Protein AF-A0A815T8P3-F1 (afdb_monomer_lite)

Radius of gyration: 23.27 Å; chains: 1; bounding box: 85×44×63 Å

Structure (mmCIF, N/CA/C/O backbone):
data_AF-A0A815T8P3-F1
#
_entry.id   AF-A0A815T8P3-F1
#
loop_
_atom_site.group_PDB
_atom_site.id
_atom_site.type_symbol
_atom_site.label_atom_id
_atom_site.label_alt_id
_atom_site.label_comp_id
_atom_site.label_asym_id
_atom_site.label_entity_id
_atom_site.label_seq_id
_atom_site.pdbx_PDB_ins_code
_atom_site.Cartn_x
_atom_site.Cartn_y
_atom_site.Cartn_z
_atom_site.occupancy
_atom_site.B_iso_or_equiv
_atom_site.auth_seq_id
_atom_site.auth_comp_id
_atom_site.auth_asym_id
_atom_site.auth_atom_id
_atom_site.pdbx_PDB_model_num
ATOM 1 N N . ARG A 1 1 ? -59.237 4.936 -9.180 1.00 34.59 1 ARG A N 1
ATOM 2 C CA . ARG A 1 1 ? -59.190 3.474 -9.381 1.00 34.59 1 ARG A CA 1
ATOM 3 C C . ARG A 1 1 ? -58.273 3.249 -10.563 1.00 34.59 1 ARG A C 1
ATOM 5 O O . ARG A 1 1 ? -58.671 3.630 -11.649 1.00 34.59 1 ARG A O 1
ATOM 12 N N . GLU A 1 2 ? -57.048 2.778 -10.452 1.00 32.12 2 GLU A N 1
ATOM 13 C CA . GLU A 1 2 ? -56.197 2.271 -9.367 1.00 32.12 2 GLU A CA 1
ATOM 14 C C . GLU A 1 2 ? -54.832 2.028 -10.060 1.00 32.12 2 GLU A C 1
ATOM 16 O O . GLU A 1 2 ? -54.850 1.710 -11.246 1.00 32.12 2 GLU A O 1
ATOM 21 N N . ASN A 1 3 ? -53.717 2.299 -9.364 1.00 28.00 3 ASN A N 1
ATOM 22 C CA . ASN A 1 3 ? -52.473 1.505 -9.248 1.00 28.00 3 ASN A CA 1
ATOM 23 C C . ASN A 1 3 ? -52.009 0.640 -10.455 1.00 28.00 3 ASN A C 1
ATOM 25 O O . ASN A 1 3 ? -52.805 -0.044 -11.076 1.00 28.00 3 ASN A O 1
ATOM 29 N N . GLU A 1 4 ? -50.731 0.533 -10.837 1.00 30.42 4 GLU A N 1
ATOM 30 C CA . GLU A 1 4 ? -49.538 0.273 -10.015 1.00 30.42 4 GLU A CA 1
ATOM 31 C C . GLU A 1 4 ? -48.272 0.307 -10.921 1.00 30.42 4 GLU A C 1
ATOM 33 O O . GLU A 1 4 ? -48.329 -0.109 -12.076 1.00 30.42 4 GLU A O 1
ATOM 38 N N . GLU A 1 5 ? -47.172 0.860 -10.390 1.00 33.78 5 GLU A N 1
ATOM 39 C CA . GLU A 1 5 ? -45.784 0.332 -10.359 1.00 33.78 5 GLU A CA 1
ATOM 40 C C . GLU A 1 5 ? -45.289 -0.580 -11.507 1.00 33.78 5 GLU A C 1
ATOM 42 O O . GLU A 1 5 ? -45.870 -1.608 -11.814 1.00 33.78 5 GLU A O 1
ATOM 47 N N . ALA A 1 6 ? -44.213 -0.279 -12.240 1.00 29.19 6 ALA A N 1
ATOM 48 C CA . ALA A 1 6 ? -42.798 -0.119 -11.869 1.00 29.19 6 ALA A CA 1
ATOM 49 C C . ALA A 1 6 ? -41.999 -1.217 -12.596 1.00 29.19 6 ALA A C 1
ATOM 51 O O . ALA A 1 6 ? -42.303 -2.391 -12.445 1.00 29.19 6 ALA A O 1
ATOM 52 N N . CYS A 1 7 ? -40.948 -0.854 -13.335 1.00 26.45 7 CYS A N 1
ATOM 53 C CA . CYS A 1 7 ? -39.645 -1.510 -13.184 1.00 26.45 7 CYS A CA 1
ATOM 54 C C . CYS A 1 7 ? -38.576 -0.728 -13.957 1.00 26.45 7 CYS A C 1
ATOM 56 O O . CYS A 1 7 ? -38.406 -0.862 -15.168 1.00 26.45 7 CYS A O 1
ATOM 58 N N . ASN A 1 8 ? -37.844 0.099 -13.212 1.00 31.08 8 ASN A N 1
ATOM 59 C CA . ASN A 1 8 ? -36.456 0.402 -13.514 1.00 31.08 8 ASN A CA 1
ATOM 60 C C . ASN A 1 8 ? -35.681 -0.915 -13.606 1.00 31.08 8 ASN A C 1
ATOM 62 O O . ASN A 1 8 ? -35.675 -1.666 -12.640 1.00 31.08 8 ASN A O 1
ATOM 66 N N . ASN A 1 9 ? -34.931 -1.122 -14.683 1.00 27.77 9 ASN A N 1
ATOM 67 C CA . ASN A 1 9 ? -33.702 -1.900 -14.604 1.00 27.77 9 ASN A CA 1
ATOM 68 C C . ASN A 1 9 ? -32.593 -1.115 -15.298 1.00 27.77 9 ASN A C 1
ATOM 70 O O . ASN A 1 9 ? -32.383 -1.195 -16.506 1.00 27.77 9 ASN A O 1
ATOM 74 N N . ARG A 1 10 ? -31.897 -0.317 -14.480 1.00 30.08 10 ARG A N 1
ATOM 75 C CA . ARG A 1 10 ? -30.543 0.149 -14.759 1.00 30.08 10 ARG A CA 1
ATOM 76 C C . ARG A 1 10 ? -29.661 -1.090 -14.872 1.00 30.08 10 ARG A C 1
ATOM 78 O O . ARG A 1 10 ? -29.391 -1.747 -13.873 1.00 30.08 10 ARG A O 1
ATOM 85 N N . GLN A 1 11 ? -29.188 -1.382 -16.075 1.00 28.95 11 GLN A N 1
ATOM 86 C CA . GLN A 1 11 ? -27.957 -2.142 -16.230 1.00 28.95 11 GLN A CA 1
ATOM 87 C C . GLN A 1 11 ? -26.808 -1.260 -15.723 1.00 28.95 11 GLN A C 1
ATOM 89 O O . GLN A 1 11 ? -26.342 -0.363 -16.419 1.00 28.95 11 GLN A O 1
ATOM 94 N N . MET A 1 12 ? -26.388 -1.490 -14.477 1.00 34.59 12 MET A N 1
ATOM 95 C CA . MET A 1 12 ? -25.014 -1.223 -14.060 1.00 34.59 12 MET A CA 1
ATOM 96 C C . MET A 1 12 ? -24.139 -2.249 -14.780 1.00 34.59 12 MET A C 1
ATOM 98 O O . MET A 1 12 ? -24.011 -3.388 -14.339 1.00 34.59 12 MET A O 1
ATOM 102 N N . THR A 1 13 ? -23.592 -1.871 -15.930 1.00 30.58 13 THR A N 1
ATOM 103 C CA . THR A 1 13 ? -22.507 -2.618 -16.565 1.00 30.58 13 THR A CA 1
ATOM 104 C C . THR A 1 13 ? -21.182 -2.094 -16.038 1.00 30.58 13 THR A C 1
ATOM 106 O O . THR A 1 13 ? -20.819 -0.946 -16.264 1.00 30.58 13 THR A O 1
ATOM 109 N N . THR A 1 14 ? -20.504 -2.977 -15.319 1.00 40.66 14 THR A N 1
ATOM 110 C CA . THR A 1 14 ? -19.082 -3.009 -14.974 1.00 40.66 14 THR A CA 1
ATOM 111 C C . THR A 1 14 ? -18.165 -2.391 -16.040 1.00 40.66 14 THR A C 1
ATOM 113 O O . THR A 1 14 ? -17.860 -3.031 -17.046 1.00 40.66 14 THR A O 1
ATOM 116 N N . THR A 1 15 ? -17.673 -1.182 -15.803 1.00 43.19 15 THR A N 1
ATOM 117 C CA . THR A 1 15 ? -16.552 -0.573 -16.535 1.00 43.19 15 THR A CA 1
ATOM 118 C C . THR A 1 15 ? -15.866 0.390 -15.585 1.00 43.19 15 THR A C 1
ATOM 120 O O . THR A 1 15 ? -16.532 1.327 -15.174 1.00 43.19 15 THR A O 1
ATOM 123 N N . ASP A 1 16 ? -14.601 0.145 -15.227 1.00 46.84 16 ASP A N 1
ATOM 124 C CA . ASP A 1 16 ? -13.624 1.211 -14.915 1.00 46.84 16 ASP A CA 1
ATOM 125 C C . ASP A 1 16 ? -12.202 0.662 -14.664 1.00 46.84 16 ASP A C 1
ATOM 127 O O . ASP A 1 16 ? -11.216 1.314 -15.007 1.00 46.84 16 ASP A O 1
ATOM 131 N N . GLU A 1 17 ? -12.046 -0.575 -14.184 1.00 49.22 17 GLU A N 1
ATOM 132 C CA . GLU A 1 17 ? -10.714 -1.081 -13.797 1.00 49.22 17 GLU A CA 1
ATOM 133 C C . GLU A 1 17 ? -9.888 -1.640 -14.971 1.00 49.22 17 GLU A C 1
ATOM 135 O O . GLU A 1 17 ? -8.747 -1.224 -15.167 1.00 49.22 17 GLU A O 1
ATOM 140 N N . ASN A 1 18 ? -10.478 -2.484 -15.830 1.00 50.75 18 ASN A N 1
ATOM 141 C CA . ASN A 1 18 ? -9.786 -3.041 -17.009 1.00 50.75 18 ASN A CA 1
ATOM 142 C C . ASN A 1 18 ? -9.392 -1.967 -18.037 1.00 50.75 18 ASN A C 1
ATOM 144 O O . ASN A 1 18 ? -8.473 -2.148 -18.835 1.00 50.75 18 ASN A O 1
ATOM 148 N N . THR A 1 19 ? -10.106 -0.842 -18.045 1.00 59.06 19 THR A N 1
ATOM 149 C CA . THR A 1 19 ? -9.838 0.279 -18.947 1.00 59.06 19 THR A CA 1
ATOM 150 C C . THR A 1 19 ? -8.581 1.036 -18.528 1.00 59.06 19 THR A C 1
ATOM 152 O O . THR A 1 19 ? -7.820 1.468 -19.389 1.00 59.06 19 THR A O 1
ATOM 155 N N . THR A 1 20 ? -8.349 1.170 -17.220 1.00 59.28 20 THR A N 1
ATOM 156 C CA . THR A 1 20 ? -7.219 1.926 -16.665 1.00 59.28 20 THR A CA 1
ATOM 157 C C . THR A 1 20 ? -5.904 1.179 -16.880 1.00 59.28 20 THR A C 1
ATOM 159 O O . THR A 1 20 ? -4.964 1.756 -17.420 1.00 59.28 20 THR A O 1
ATOM 162 N N . GLU A 1 21 ? -5.866 -0.126 -16.590 1.00 60.62 21 GLU A N 1
ATOM 163 C CA . GLU A 1 21 ? -4.701 -0.989 -16.855 1.00 60.62 21 GLU A CA 1
ATOM 164 C C . GLU A 1 21 ? -4.271 -0.939 -18.327 1.00 60.62 21 GLU A C 1
ATOM 166 O O . GLU A 1 21 ? -3.107 -0.707 -18.662 1.00 60.62 21 GLU A O 1
ATOM 171 N N . TYR A 1 22 ? -5.249 -1.069 -19.225 1.00 62.25 22 TYR A N 1
ATOM 172 C CA . TYR A 1 22 ? -5.028 -1.018 -20.664 1.00 62.25 22 TYR A CA 1
ATOM 173 C C . TYR A 1 22 ? -4.482 0.342 -21.141 1.00 62.25 22 TYR A C 1
ATOM 175 O O . TYR A 1 22 ? -3.646 0.397 -22.049 1.00 62.25 22 TYR A O 1
ATOM 183 N N . VAL A 1 23 ? -4.931 1.448 -20.540 1.00 72.44 23 VAL A N 1
ATOM 184 C CA . VAL A 1 23 ? -4.451 2.802 -20.862 1.00 72.44 23 VAL A CA 1
ATOM 185 C C . VAL A 1 23 ? -3.019 3.011 -20.367 1.00 72.44 23 VAL A C 1
ATOM 187 O O . VAL A 1 23 ? -2.183 3.477 -21.148 1.00 72.44 23 VAL A O 1
ATOM 190 N N . THR A 1 24 ? -2.708 2.608 -19.135 1.00 76.69 24 THR A N 1
ATOM 191 C CA . THR A 1 24 ? -1.365 2.743 -18.547 1.00 76.69 24 THR A CA 1
ATOM 192 C C . THR A 1 24 ? -0.335 1.915 -19.309 1.00 76.69 24 THR A C 1
ATOM 194 O O . THR A 1 24 ? 0.742 2.405 -19.652 1.00 76.69 24 THR A O 1
ATOM 197 N N . GLU A 1 25 ? -0.679 0.682 -19.676 1.00 79.44 25 GLU A N 1
ATOM 198 C CA . GLU A 1 25 ? 0.215 -0.191 -20.436 1.00 79.44 25 GLU A CA 1
ATOM 199 C C . GLU A 1 25 ? 0.508 0.364 -21.839 1.00 79.44 25 GLU A C 1
ATOM 201 O O . GLU A 1 25 ? 1.638 0.309 -22.343 1.00 79.44 25 GLU A O 1
ATOM 206 N N . LYS A 1 26 ? -0.502 0.965 -22.475 1.00 83.94 26 LYS A N 1
ATOM 207 C CA . LYS A 1 26 ? -0.330 1.672 -23.747 1.00 83.94 26 LYS A CA 1
ATOM 208 C C . LYS A 1 26 ? 0.576 2.897 -23.589 1.00 83.94 26 LYS A C 1
ATOM 210 O O . LYS A 1 26 ? 1.428 3.125 -24.452 1.00 83.94 26 LYS A O 1
ATOM 215 N N . LEU A 1 27 ? 0.416 3.663 -22.508 1.00 85.44 27 LEU A N 1
ATOM 216 C CA . LEU A 1 27 ? 1.254 4.823 -22.205 1.00 85.44 27 LEU A CA 1
ATOM 217 C C . LEU A 1 27 ? 2.714 4.409 -21.993 1.00 85.44 27 LEU A C 1
ATOM 219 O O . LEU A 1 27 ? 3.604 4.971 -22.629 1.00 85.44 27 LEU A O 1
ATOM 223 N N . ARG A 1 28 ? 2.958 3.372 -21.187 1.00 89.31 28 ARG A N 1
ATOM 224 C CA . ARG A 1 28 ? 4.294 2.826 -20.913 1.00 89.31 28 ARG A CA 1
ATOM 225 C C . ARG A 1 28 ? 4.996 2.379 -22.188 1.00 89.31 28 ARG A C 1
ATOM 227 O O . ARG A 1 28 ? 6.134 2.768 -22.437 1.00 89.31 28 ARG A O 1
ATOM 234 N N . LYS A 1 29 ? 4.303 1.621 -23.044 1.00 88.44 29 LYS A N 1
ATOM 235 C CA . LYS A 1 29 ? 4.832 1.206 -24.355 1.00 88.44 29 LYS A CA 1
ATOM 236 C C . LYS A 1 29 ? 5.157 2.401 -25.246 1.00 88.44 29 LYS A C 1
ATOM 238 O O . LYS A 1 29 ? 6.211 2.413 -25.879 1.00 88.44 29 LYS A O 1
ATOM 243 N N . SER A 1 30 ? 4.283 3.407 -25.282 1.00 90.19 30 SER A N 1
ATOM 244 C CA . SER A 1 30 ? 4.527 4.643 -26.033 1.00 90.19 30 SER A CA 1
ATOM 245 C C . SER A 1 30 ? 5.774 5.369 -25.529 1.00 90.19 30 SER A C 1
ATOM 247 O O . SER A 1 30 ? 6.603 5.781 -26.338 1.00 90.19 30 SER A O 1
ATOM 249 N N . LEU A 1 31 ? 5.934 5.485 -24.209 1.00 89.88 31 LEU A N 1
ATOM 250 C CA . LEU A 1 31 ? 7.084 6.129 -23.581 1.00 89.88 31 LEU A CA 1
ATOM 251 C C . LEU A 1 31 ? 8.387 5.382 -23.896 1.00 89.88 31 LEU A C 1
ATOM 253 O O . LEU A 1 31 ? 9.340 5.999 -24.370 1.00 89.88 31 LEU A O 1
ATOM 257 N N . CYS A 1 32 ? 8.398 4.050 -23.763 1.00 91.00 32 CYS A N 1
ATOM 258 C CA . CYS A 1 32 ? 9.536 3.212 -24.152 1.00 91.00 32 CYS A CA 1
ATOM 259 C C . CYS A 1 32 ? 9.961 3.468 -25.605 1.00 91.00 32 CYS A C 1
ATOM 261 O O . CYS A 1 32 ? 11.144 3.647 -25.888 1.00 91.00 32 CYS A O 1
ATOM 263 N N . VAL A 1 33 ? 9.001 3.498 -26.537 1.00 91.19 33 VAL A N 1
ATOM 264 C CA . VAL A 1 33 ? 9.270 3.730 -27.965 1.00 91.19 33 VAL A CA 1
ATOM 265 C C . VAL A 1 33 ? 9.810 5.140 -28.210 1.00 91.19 33 VAL A C 1
ATOM 267 O O . VAL A 1 33 ? 10.742 5.307 -28.995 1.00 91.19 33 VAL A O 1
ATOM 270 N N . GLN A 1 34 ? 9.252 6.152 -27.547 1.00 90.88 34 GLN A N 1
ATOM 271 C CA . GLN A 1 34 ? 9.707 7.537 -27.675 1.00 90.88 34 GLN A CA 1
ATOM 272 C C . GLN A 1 34 ? 11.149 7.704 -27.190 1.00 90.88 34 GLN A C 1
ATOM 274 O O . GLN A 1 34 ? 11.978 8.205 -27.946 1.00 90.88 34 GLN A O 1
ATOM 279 N N . ILE A 1 35 ? 11.468 7.214 -25.987 1.00 90.00 35 ILE A N 1
ATOM 280 C CA . ILE A 1 35 ? 12.824 7.290 -25.424 1.00 90.00 35 ILE A CA 1
ATOM 281 C C . ILE A 1 35 ? 13.808 6.503 -26.292 1.00 90.00 35 ILE A C 1
ATOM 283 O O . ILE A 1 35 ? 14.907 6.970 -26.564 1.00 90.00 35 ILE A O 1
ATOM 287 N N . TYR A 1 36 ? 13.415 5.324 -26.780 1.00 89.81 36 TYR A N 1
ATOM 288 C CA . TYR A 1 36 ? 14.283 4.512 -27.631 1.00 89.81 36 TYR A CA 1
ATOM 289 C C . TYR A 1 36 ? 14.628 5.193 -28.966 1.00 89.81 36 TYR A C 1
ATOM 291 O O . TYR A 1 36 ? 15.748 5.044 -29.469 1.00 89.81 36 TYR A O 1
ATOM 299 N N . ASN A 1 37 ? 13.672 5.924 -29.544 1.00 92.00 37 ASN A N 1
ATOM 300 C CA . ASN A 1 37 ? 13.848 6.646 -30.803 1.00 92.00 37 ASN A CA 1
ATOM 301 C C . ASN A 1 37 ? 14.572 7.989 -30.629 1.00 92.00 37 ASN A C 1
ATOM 303 O O . ASN A 1 37 ? 15.155 8.487 -31.594 1.00 92.00 37 ASN A O 1
ATOM 307 N N . ASP A 1 38 ? 14.578 8.556 -29.423 1.00 93.75 38 ASP A N 1
ATOM 308 C CA . ASP A 1 38 ? 15.388 9.724 -29.096 1.00 93.75 38 ASP A CA 1
ATOM 309 C C . ASP A 1 38 ? 16.840 9.305 -28.830 1.00 93.75 38 ASP A C 1
ATOM 311 O O . ASP A 1 38 ? 17.179 8.685 -27.821 1.00 93.75 38 ASP A O 1
ATOM 315 N N . LYS A 1 39 ? 17.723 9.644 -29.772 1.00 92.31 39 LYS A N 1
ATOM 316 C CA . LYS A 1 39 ? 19.136 9.264 -29.708 1.00 92.31 39 LYS A CA 1
ATOM 317 C C . LYS A 1 39 ? 19.834 9.817 -28.460 1.00 92.31 39 LYS A C 1
ATOM 319 O O . LYS A 1 39 ? 20.609 9.082 -27.858 1.00 92.31 39 LYS A O 1
ATOM 324 N N . ILE A 1 40 ? 19.562 11.070 -28.093 1.00 92.12 40 ILE A N 1
ATOM 325 C CA . ILE A 1 40 ? 20.247 11.754 -26.989 1.00 92.12 40 ILE A CA 1
ATOM 326 C C . ILE A 1 40 ? 19.777 11.162 -25.665 1.00 92.12 40 ILE A C 1
ATOM 328 O O . ILE A 1 40 ? 20.597 10.781 -24.835 1.00 92.12 40 ILE A O 1
ATOM 332 N N . LEU A 1 41 ? 18.461 11.023 -25.482 1.00 87.12 41 LEU A N 1
ATOM 333 C CA . LEU A 1 41 ? 17.911 10.442 -24.256 1.00 87.12 41 LEU A CA 1
ATOM 334 C C . LEU A 1 41 ? 18.357 8.993 -24.072 1.00 87.12 41 LEU A C 1
ATOM 336 O O . LEU A 1 41 ? 18.745 8.609 -22.973 1.00 87.12 41 LEU A O 1
ATOM 340 N N . ARG A 1 42 ? 18.364 8.192 -25.142 1.00 90.88 42 ARG A N 1
ATOM 341 C CA . ARG A 1 42 ? 18.868 6.817 -25.083 1.00 90.88 42 ARG A CA 1
ATOM 342 C C . ARG A 1 42 ? 20.346 6.756 -24.695 1.00 90.88 42 ARG A C 1
ATOM 344 O O . ARG A 1 42 ? 20.720 5.864 -23.944 1.00 90.88 42 ARG A O 1
ATOM 351 N N . GLU A 1 43 ? 21.180 7.655 -25.215 1.00 91.00 43 GLU A N 1
ATOM 352 C CA . GLU A 1 43 ? 22.600 7.736 -24.843 1.00 91.00 43 GLU A CA 1
ATOM 353 C C . GLU A 1 43 ? 22.757 8.073 -23.354 1.00 91.00 43 GLU A C 1
ATOM 355 O O . GLU A 1 43 ? 23.417 7.322 -22.642 1.00 91.00 43 GLU A O 1
ATOM 360 N N . ILE A 1 44 ? 22.038 9.082 -22.852 1.00 90.06 44 ILE A N 1
ATOM 361 C CA . ILE A 1 44 ? 22.040 9.455 -21.425 1.00 90.06 44 ILE A CA 1
ATOM 362 C C . ILE A 1 44 ? 21.593 8.286 -20.535 1.00 90.06 44 ILE A C 1
ATOM 364 O O . ILE A 1 44 ? 22.251 7.969 -19.547 1.00 90.06 44 ILE A O 1
ATOM 368 N N . VAL A 1 45 ? 20.491 7.614 -20.885 1.00 89.81 45 VAL A N 1
ATOM 369 C CA . VAL A 1 45 ? 19.976 6.466 -20.115 1.00 89.81 45 VAL A CA 1
ATOM 370 C C . VAL A 1 45 ? 20.938 5.277 -20.166 1.00 89.81 45 VAL A C 1
ATOM 372 O O . VAL A 1 45 ? 21.009 4.505 -19.217 1.00 89.81 45 VAL A O 1
ATOM 375 N N . ASN A 1 46 ? 21.699 5.102 -21.245 1.00 88.62 46 ASN A N 1
ATOM 376 C CA . ASN A 1 46 ? 22.707 4.045 -21.313 1.00 88.62 46 ASN A CA 1
ATOM 377 C C . ASN A 1 46 ? 23.939 4.360 -20.464 1.00 88.62 46 ASN A C 1
ATOM 379 O O . ASN A 1 46 ? 24.501 3.447 -19.868 1.00 88.62 46 ASN A O 1
ATOM 383 N N . GLU A 1 47 ? 24.360 5.623 -20.430 1.00 91.00 47 GLU A N 1
ATOM 384 C CA . GLU A 1 47 ? 25.527 6.059 -19.660 1.00 91.00 47 GLU A CA 1
ATOM 385 C C . GLU A 1 47 ? 25.249 6.075 -18.155 1.00 91.00 47 GLU A C 1
ATOM 387 O O . GLU A 1 47 ? 26.091 5.632 -17.379 1.00 91.00 47 GLU A O 1
ATOM 392 N N . LEU A 1 48 ? 24.065 6.545 -17.749 1.00 88.81 48 LEU A N 1
ATOM 393 C CA . LEU A 1 48 ? 23.701 6.733 -16.339 1.00 88.81 48 LEU A CA 1
ATOM 394 C C . LEU A 1 48 ? 22.783 5.641 -15.778 1.00 88.81 48 LEU A C 1
ATOM 396 O O . LEU A 1 48 ? 22.588 5.593 -14.570 1.00 88.81 48 LEU A O 1
ATOM 400 N N . GLY A 1 49 ? 22.209 4.795 -16.638 1.00 87.00 49 GLY A N 1
ATOM 401 C CA . GLY A 1 49 ? 21.400 3.609 -16.330 1.00 87.00 49 GLY A CA 1
ATOM 402 C C . GLY A 1 49 ? 20.784 3.541 -14.937 1.00 87.00 49 GLY A C 1
ATOM 403 O O . GLY A 1 49 ? 19.710 4.088 -14.698 1.00 87.00 49 GLY A O 1
ATOM 404 N N . GLU A 1 50 ? 21.470 2.828 -14.047 1.00 85.06 50 GLU A N 1
ATOM 405 C CA . GLU A 1 50 ? 21.036 2.557 -12.674 1.00 85.06 50 GLU A CA 1
ATOM 406 C C . GLU A 1 50 ? 20.983 3.827 -11.809 1.00 85.06 50 GLU A C 1
ATOM 408 O O . GLU A 1 50 ? 19.973 4.069 -11.152 1.00 85.06 50 GLU A O 1
ATOM 413 N N . GLU A 1 51 ? 22.007 4.685 -11.871 1.00 90.06 51 GLU A N 1
ATOM 414 C CA . GLU A 1 51 ? 22.081 5.937 -11.100 1.00 90.06 51 GLU A CA 1
ATOM 415 C C . GLU A 1 51 ? 20.936 6.891 -11.465 1.00 90.06 51 GLU A C 1
ATOM 417 O O . GLU A 1 51 ? 20.321 7.514 -10.594 1.00 90.06 51 GLU A O 1
ATOM 422 N N . LEU A 1 52 ? 20.603 6.977 -12.757 1.00 88.88 52 LEU A N 1
ATOM 423 C CA . LEU A 1 52 ? 19.495 7.802 -13.233 1.00 88.88 52 LEU A CA 1
ATOM 424 C C . LEU A 1 52 ? 18.150 7.286 -12.713 1.00 88.88 52 LEU A C 1
ATOM 426 O O . LEU A 1 52 ? 17.316 8.083 -12.285 1.00 88.88 52 LEU A O 1
ATOM 430 N N . ILE A 1 53 ? 17.934 5.970 -12.755 1.00 90.06 53 ILE A N 1
ATOM 431 C CA . ILE A 1 53 ? 16.689 5.338 -12.297 1.00 90.06 53 ILE A CA 1
ATOM 432 C C . ILE A 1 53 ? 16.527 5.515 -10.788 1.00 90.06 53 ILE A C 1
ATOM 434 O O . ILE A 1 53 ? 15.437 5.873 -10.329 1.00 90.06 53 ILE A O 1
ATOM 438 N N . GLU A 1 54 ? 17.600 5.318 -10.023 1.00 88.69 54 GLU A N 1
ATOM 439 C CA . GLU A 1 54 ? 17.597 5.519 -8.578 1.00 88.69 54 GLU A CA 1
ATOM 440 C C . GLU A 1 54 ? 17.281 6.976 -8.226 1.00 88.69 54 GLU A C 1
ATOM 442 O O . GLU A 1 54 ? 16.321 7.242 -7.495 1.00 88.69 54 GLU A O 1
ATOM 447 N N . THR A 1 55 ? 18.028 7.921 -8.803 1.00 88.25 55 THR A N 1
ATOM 448 C CA . THR A 1 55 ? 17.855 9.360 -8.555 1.00 88.25 55 THR A CA 1
ATOM 449 C C . THR A 1 55 ? 16.444 9.811 -8.916 1.00 88.25 55 THR A C 1
ATOM 451 O O . THR A 1 55 ? 15.775 10.469 -8.118 1.00 88.25 55 THR A O 1
ATOM 454 N N . TYR A 1 56 ? 15.950 9.397 -10.086 1.00 88.56 56 TYR A N 1
ATOM 455 C CA . TYR A 1 56 ? 14.606 9.734 -10.543 1.00 88.56 56 TYR A CA 1
ATOM 456 C C . TYR A 1 56 ? 13.526 9.195 -9.600 1.00 88.56 56 TYR A C 1
ATOM 458 O O . TYR A 1 56 ? 12.609 9.927 -9.226 1.00 88.56 56 TYR A O 1
ATOM 466 N N . SER A 1 57 ? 13.645 7.934 -9.174 1.00 89.19 57 SER A N 1
ATOM 467 C CA . SER A 1 57 ? 12.687 7.309 -8.254 1.00 89.19 57 SER A CA 1
ATOM 468 C C . SER A 1 57 ? 12.648 8.038 -6.910 1.00 89.19 57 SER A C 1
ATOM 470 O O . SER A 1 57 ? 11.568 8.328 -6.388 1.00 89.19 57 SER A O 1
ATOM 472 N N . GLN A 1 58 ? 13.816 8.385 -6.364 1.00 89.12 58 GLN A N 1
ATOM 473 C CA . GLN A 1 58 ? 13.917 9.135 -5.113 1.00 89.12 58 GLN A CA 1
ATOM 474 C C . GLN A 1 58 ? 13.332 10.543 -5.231 1.00 89.12 58 GLN A C 1
ATOM 476 O O . GLN A 1 58 ? 12.573 10.955 -4.354 1.00 89.12 58 GLN A O 1
ATOM 481 N N . ASP A 1 59 ? 13.653 11.279 -6.297 1.00 86.56 59 ASP A N 1
ATOM 482 C CA . ASP A 1 59 ? 13.128 12.628 -6.527 1.00 86.56 59 ASP A CA 1
ATOM 483 C C . ASP A 1 59 ? 11.610 12.626 -6.658 1.00 86.56 59 ASP A C 1
ATOM 485 O O . ASP A 1 59 ? 10.923 13.449 -6.047 1.00 86.56 59 ASP A O 1
ATOM 489 N N . LEU A 1 60 ? 11.075 11.657 -7.392 1.00 84.69 60 LEU A N 1
ATOM 490 C CA . LEU A 1 60 ? 9.648 11.532 -7.613 1.00 84.69 60 LEU A CA 1
ATOM 491 C C . LEU A 1 60 ? 8.909 11.242 -6.293 1.00 84.69 60 LEU A C 1
ATOM 493 O O . LEU A 1 60 ? 7.957 11.951 -5.943 1.00 84.69 60 LEU A O 1
ATOM 497 N N . ILE A 1 61 ? 9.393 10.283 -5.497 1.00 87.69 61 ILE A N 1
ATOM 498 C CA . ILE A 1 61 ? 8.851 10.006 -4.158 1.00 87.69 61 ILE A CA 1
ATOM 499 C C . ILE A 1 61 ? 9.009 11.214 -3.230 1.00 87.69 61 ILE A C 1
ATOM 501 O O . ILE A 1 61 ? 8.076 11.574 -2.512 1.00 87.69 61 ILE A O 1
ATOM 505 N N . ARG A 1 62 ? 10.157 11.896 -3.254 1.00 84.94 62 ARG A N 1
ATOM 506 C CA . ARG A 1 62 ? 10.405 13.101 -2.452 1.00 84.94 62 ARG A CA 1
ATOM 507 C C . ARG A 1 62 ? 9.389 14.195 -2.770 1.00 84.94 62 ARG A C 1
ATOM 509 O O . ARG A 1 62 ? 8.845 14.803 -1.839 1.00 84.94 62 ARG A O 1
ATOM 516 N N . THR A 1 63 ? 9.102 14.438 -4.048 1.00 81.06 63 THR A N 1
ATOM 517 C CA . THR A 1 63 ? 8.055 15.372 -4.480 1.00 81.06 63 THR A CA 1
ATOM 518 C C . THR A 1 63 ? 6.689 14.944 -3.948 1.00 81.06 63 THR A C 1
ATOM 520 O O . THR A 1 63 ? 6.003 15.761 -3.328 1.00 81.06 63 THR A O 1
ATOM 523 N N . PHE A 1 64 ? 6.322 13.671 -4.110 1.00 80.81 64 PHE A N 1
ATOM 524 C CA . PHE A 1 64 ? 5.060 13.122 -3.607 1.00 80.81 64 PHE A CA 1
ATOM 525 C C . PHE A 1 64 ? 4.899 13.304 -2.087 1.00 80.81 64 PHE A C 1
ATOM 527 O O . PHE A 1 64 ? 3.902 13.872 -1.630 1.00 80.81 64 PHE A O 1
ATOM 534 N N . CYS A 1 65 ? 5.899 12.901 -1.298 1.00 78.31 65 CYS A N 1
ATOM 535 C CA . CYS A 1 65 ? 5.891 13.042 0.159 1.00 78.31 65 CYS A CA 1
ATOM 536 C C . CYS A 1 65 ? 5.794 14.515 0.578 1.00 78.31 65 CYS A C 1
ATOM 538 O O . CYS A 1 65 ? 5.040 14.844 1.485 1.00 78.31 65 CYS A O 1
ATOM 540 N N . THR A 1 66 ? 6.491 15.425 -0.115 1.00 75.44 66 THR A N 1
ATOM 541 C CA . THR A 1 66 ? 6.431 16.871 0.184 1.00 75.44 66 THR A CA 1
ATOM 542 C C . THR A 1 66 ? 5.021 17.431 0.031 1.00 75.44 66 THR A C 1
ATOM 544 O O . THR A 1 66 ? 4.566 18.205 0.872 1.00 75.44 66 THR A O 1
ATOM 547 N N . ILE A 1 67 ? 4.334 17.070 -1.056 1.00 70.06 67 ILE A N 1
ATOM 548 C CA . ILE A 1 67 ? 2.963 17.522 -1.325 1.00 70.06 67 ILE A CA 1
ATOM 549 C C . ILE A 1 67 ? 2.020 16.979 -0.247 1.00 70.06 67 ILE A C 1
ATOM 551 O O . ILE A 1 67 ? 1.209 17.720 0.307 1.00 70.06 67 ILE A O 1
ATOM 555 N N . THR A 1 68 ? 2.178 15.699 0.077 1.00 69.69 68 THR A N 1
ATOM 556 C CA . THR A 1 68 ? 1.361 14.991 1.061 1.00 69.69 68 THR A CA 1
ATOM 557 C C . THR A 1 68 ? 1.538 15.557 2.470 1.00 69.69 68 THR A C 1
ATOM 559 O O . THR A 1 68 ? 0.557 15.919 3.115 1.00 69.69 68 THR A O 1
ATOM 562 N N . GLU A 1 69 ? 2.771 15.723 2.944 1.00 71.69 69 GLU A N 1
ATOM 563 C CA . GLU A 1 69 ? 3.057 16.203 4.301 1.00 71.69 69 GLU A CA 1
ATOM 564 C C . GLU A 1 69 ? 2.579 17.640 4.524 1.00 71.69 69 GLU A C 1
ATOM 566 O O . GLU A 1 69 ? 1.969 17.932 5.556 1.00 71.69 69 GLU A O 1
ATOM 571 N N . ARG A 1 70 ? 2.759 18.517 3.524 1.00 64.62 70 ARG A N 1
ATOM 572 C CA . ARG A 1 70 ? 2.231 19.893 3.546 1.00 64.62 70 ARG A CA 1
ATOM 573 C C . ARG A 1 70 ? 0.716 19.941 3.703 1.00 64.62 70 ARG A C 1
ATOM 575 O O . ARG A 1 70 ? 0.203 20.891 4.278 1.00 64.62 70 ARG A O 1
ATOM 582 N N . SER A 1 71 ? 0.002 18.936 3.203 1.00 56.56 71 SER A N 1
ATOM 583 C CA . SER A 1 71 ? -1.451 18.846 3.373 1.00 56.56 71 SER A CA 1
ATOM 584 C C . SER A 1 71 ? -1.877 18.384 4.774 1.00 56.56 71 SER A C 1
ATOM 586 O O . SER A 1 71 ? -3.041 18.532 5.138 1.00 56.56 71 SER A O 1
ATOM 588 N N . SER A 1 72 ? -0.944 17.842 5.566 1.00 56.66 72 SER A N 1
ATOM 589 C CA . SER A 1 72 ? -1.208 17.192 6.857 1.00 56.66 72 SER A CA 1
ATOM 590 C C . SER A 1 72 ? -0.696 17.941 8.098 1.00 56.66 72 SER A C 1
ATOM 592 O O . SER A 1 72 ? -0.928 17.455 9.199 1.00 56.66 72 SER A O 1
ATOM 594 N N . ASN A 1 73 ? -0.051 19.110 7.950 1.00 56.44 73 ASN A N 1
ATOM 595 C CA . ASN A 1 73 ? 0.456 19.952 9.055 1.00 56.44 73 ASN A CA 1
ATOM 596 C C . ASN A 1 73 ? 1.261 19.179 10.128 1.00 56.44 73 ASN A C 1
ATOM 598 O O . ASN A 1 73 ? 1.039 19.346 11.326 1.00 56.44 73 ASN A O 1
ATOM 602 N N . ILE A 1 74 ? 2.172 18.292 9.714 1.00 58.16 74 ILE A N 1
ATOM 603 C CA . ILE A 1 74 ? 3.023 17.541 10.649 1.00 58.16 74 ILE A CA 1
ATOM 604 C C . ILE A 1 74 ? 4.212 18.427 11.062 1.00 58.16 74 ILE A C 1
ATOM 606 O O . ILE A 1 74 ? 5.247 18.448 10.397 1.00 58.16 74 ILE A O 1
ATOM 610 N N . ASP A 1 75 ? 4.053 19.151 12.171 1.00 49.97 75 ASP A N 1
ATOM 611 C CA . ASP A 1 75 ? 5.063 20.037 12.761 1.00 49.97 75 ASP A CA 1
ATOM 612 C C . ASP A 1 75 ? 5.977 19.264 13.729 1.00 49.97 75 ASP A C 1
ATOM 614 O O . ASP A 1 75 ? 5.642 19.073 14.894 1.00 49.97 75 ASP A O 1
ATOM 618 N N . ASN A 1 76 ? 7.126 18.778 13.251 1.00 55.53 76 ASN A N 1
ATOM 619 C CA . ASN A 1 76 ? 8.299 18.442 14.080 1.00 55.53 76 ASN A CA 1
ATOM 620 C C . ASN A 1 76 ? 9.498 18.179 13.158 1.00 55.53 76 ASN A C 1
ATOM 622 O O . ASN A 1 76 ? 9.537 17.147 12.506 1.00 55.53 76 ASN A O 1
ATOM 626 N N . GLU A 1 77 ? 10.462 19.092 13.040 1.00 59.28 77 GLU A N 1
ATOM 627 C CA . GLU A 1 77 ? 11.358 19.098 11.868 1.00 59.28 77 GLU A CA 1
ATOM 628 C C . GLU A 1 77 ? 12.503 18.066 11.907 1.00 59.28 77 GLU A C 1
ATOM 630 O O . GLU A 1 77 ? 12.745 17.395 10.909 1.00 59.28 77 GLU A O 1
ATOM 635 N N . LEU A 1 78 ? 13.219 17.882 13.024 1.00 51.94 78 LEU A N 1
ATOM 636 C CA . LEU A 1 78 ? 14.501 17.152 12.974 1.00 51.94 78 LEU A CA 1
ATOM 637 C C . LEU A 1 78 ? 14.362 15.617 12.958 1.00 51.94 78 LEU A C 1
ATOM 639 O O . LEU A 1 78 ? 14.997 14.943 12.150 1.00 51.94 78 LEU A O 1
ATOM 643 N N . GLU A 1 79 ? 13.526 15.047 13.832 1.00 57.97 79 GLU A N 1
ATOM 644 C CA . GLU A 1 79 ? 13.315 13.591 13.895 1.00 57.97 79 GLU A CA 1
ATOM 645 C C . GLU A 1 79 ? 12.446 13.089 12.730 1.00 57.97 79 GLU A C 1
ATOM 647 O O . GLU A 1 79 ? 12.660 11.985 12.218 1.00 57.97 79 GLU A O 1
ATOM 652 N N . ASN A 1 80 ? 11.519 13.924 12.238 1.00 66.56 80 ASN A N 1
ATOM 653 C CA . ASN A 1 80 ? 10.756 13.588 11.039 1.00 66.56 80 ASN A CA 1
ATOM 654 C C . ASN A 1 80 ? 11.627 13.564 9.792 1.00 66.56 80 ASN A C 1
ATOM 656 O O . ASN A 1 80 ? 11.357 12.732 8.935 1.00 66.56 80 ASN A O 1
ATOM 660 N N . ASN A 1 81 ? 12.666 14.397 9.685 1.00 67.31 81 ASN A N 1
ATOM 661 C CA . ASN A 1 81 ? 13.512 14.416 8.491 1.00 67.31 81 ASN A CA 1
ATOM 662 C C . ASN A 1 81 ? 14.238 13.082 8.271 1.00 67.31 81 ASN A C 1
ATOM 664 O O . ASN A 1 81 ? 14.170 12.538 7.172 1.00 67.31 81 ASN A O 1
ATOM 668 N N . ASN A 1 82 ? 14.831 12.497 9.316 1.00 71.12 82 ASN A N 1
ATOM 669 C CA . ASN A 1 82 ? 15.508 11.198 9.198 1.00 71.12 82 ASN A CA 1
ATOM 670 C C . ASN A 1 82 ? 14.527 10.054 8.891 1.00 71.12 82 ASN A C 1
ATOM 672 O O . ASN A 1 82 ? 14.811 9.189 8.064 1.00 71.12 82 ASN A O 1
ATOM 676 N N . LYS A 1 83 ? 13.361 10.034 9.551 1.00 73.19 83 LYS A N 1
ATOM 677 C CA . LYS A 1 83 ? 12.315 9.028 9.287 1.00 73.19 83 LYS A CA 1
ATOM 678 C C . LYS A 1 83 ? 11.756 9.171 7.864 1.00 73.19 83 LYS A C 1
ATOM 680 O O . LYS A 1 83 ? 11.559 8.189 7.154 1.00 73.19 83 LYS A O 1
ATOM 685 N N . ARG A 1 84 ? 11.568 10.409 7.411 1.00 76.19 84 ARG A N 1
ATOM 686 C CA . ARG A 1 84 ? 11.124 10.738 6.056 1.00 76.19 84 ARG A CA 1
ATOM 687 C C . ARG A 1 84 ? 12.131 10.296 5.003 1.00 76.19 84 ARG A C 1
ATOM 689 O O . ARG A 1 84 ? 11.717 9.731 4.000 1.00 76.19 84 ARG A O 1
ATOM 696 N N . GLU A 1 85 ? 13.421 10.535 5.211 1.00 78.50 85 GLU A N 1
ATOM 697 C CA . GLU A 1 85 ? 14.467 10.113 4.276 1.00 78.50 85 GLU A CA 1
ATOM 698 C C . GLU A 1 85 ? 14.470 8.591 4.095 1.00 78.50 85 GLU A C 1
ATOM 700 O O . GLU A 1 85 ? 14.414 8.112 2.963 1.00 78.50 85 GLU A O 1
ATOM 705 N N . LYS A 1 86 ? 14.373 7.838 5.198 1.00 80.00 86 LYS A N 1
ATOM 706 C CA . LYS A 1 86 ? 14.214 6.376 5.158 1.00 80.00 86 LYS A CA 1
ATOM 707 C C . LYS A 1 86 ? 12.952 5.942 4.417 1.00 80.00 86 LYS A C 1
ATOM 709 O O . LYS A 1 86 ? 13.011 5.030 3.600 1.00 80.00 86 LYS A O 1
ATOM 714 N N . THR A 1 87 ? 11.819 6.601 4.669 1.00 81.88 87 THR A N 1
ATOM 715 C CA . THR A 1 87 ? 10.564 6.321 3.951 1.00 81.88 87 THR A CA 1
ATOM 716 C C . THR A 1 87 ? 10.708 6.602 2.448 1.00 81.88 87 THR A C 1
ATOM 718 O O . THR A 1 87 ? 10.226 5.822 1.631 1.00 81.88 87 THR A O 1
ATOM 721 N N . ILE A 1 88 ? 11.385 7.690 2.060 1.00 85.31 88 ILE A N 1
ATOM 722 C CA . ILE A 1 88 ? 11.624 8.034 0.649 1.00 85.31 88 ILE A CA 1
ATOM 723 C C . ILE A 1 88 ? 12.475 6.959 -0.024 1.00 85.31 88 ILE A C 1
ATOM 725 O O . ILE A 1 88 ? 12.091 6.452 -1.076 1.00 85.31 88 ILE A O 1
ATOM 729 N N . GLU A 1 89 ? 13.603 6.599 0.587 1.00 83.75 89 GLU A N 1
ATOM 730 C CA . GLU A 1 89 ? 14.499 5.560 0.075 1.00 83.75 89 GLU A CA 1
ATOM 731 C C . GLU A 1 89 ? 13.760 4.224 -0.076 1.00 83.75 89 GLU A C 1
ATOM 733 O O . GLU A 1 89 ? 13.854 3.555 -1.106 1.00 83.75 89 GLU A O 1
ATOM 738 N N . PHE A 1 90 ? 12.965 3.869 0.931 1.00 83.50 90 PHE A N 1
ATOM 739 C CA . PHE A 1 90 ? 12.156 2.661 0.945 1.00 83.50 90 PHE A CA 1
ATOM 740 C C . PHE A 1 90 ? 11.155 2.611 -0.218 1.00 83.50 90 PHE A C 1
ATOM 742 O O . PHE A 1 90 ? 11.141 1.645 -0.981 1.00 83.50 90 PHE A O 1
ATOM 749 N N . LEU A 1 91 ? 10.336 3.652 -0.390 1.00 85.81 91 LEU A N 1
ATOM 750 C CA . LEU A 1 91 ? 9.324 3.682 -1.450 1.00 85.81 91 LEU A CA 1
ATOM 751 C C . LEU A 1 91 ? 9.963 3.770 -2.843 1.00 85.81 91 LEU A C 1
ATOM 753 O O . LEU A 1 91 ? 9.447 3.187 -3.794 1.00 85.81 91 LEU A O 1
ATOM 757 N N . ALA A 1 92 ? 11.104 4.454 -2.967 1.00 87.69 92 ALA A N 1
ATOM 758 C CA . ALA A 1 92 ? 11.855 4.529 -4.218 1.00 87.69 92 ALA A CA 1
ATOM 759 C C . ALA A 1 92 ? 12.405 3.160 -4.639 1.00 87.69 92 ALA A C 1
ATOM 761 O O . ALA A 1 92 ? 12.396 2.842 -5.828 1.00 87.69 92 ALA A O 1
ATOM 762 N N . LYS A 1 93 ? 12.843 2.334 -3.679 1.00 86.00 93 LYS A N 1
ATOM 763 C CA . LYS A 1 93 ? 13.232 0.937 -3.926 1.00 86.00 93 LYS A CA 1
ATOM 764 C C . LYS A 1 93 ? 12.031 0.080 -4.308 1.00 86.00 93 LYS A C 1
ATOM 766 O O . LYS A 1 93 ? 12.108 -0.668 -5.277 1.00 86.00 93 LYS A O 1
ATOM 771 N N . TRP A 1 94 ? 10.906 0.234 -3.609 1.00 86.12 94 TRP A N 1
ATOM 772 C CA . TRP A 1 94 ? 9.666 -0.475 -3.935 1.00 86.12 94 TRP A CA 1
ATOM 773 C C . TRP A 1 94 ? 9.195 -0.215 -5.377 1.00 86.12 94 TRP A C 1
ATOM 775 O O . TRP A 1 94 ? 8.839 -1.161 -6.073 1.00 86.12 94 TRP A O 1
ATOM 785 N N . LEU A 1 95 ? 9.267 1.028 -5.872 1.00 86.56 95 LEU A N 1
ATOM 786 C CA . LEU A 1 95 ? 8.889 1.363 -7.256 1.00 86.56 95 LEU A CA 1
ATOM 787 C C . LEU A 1 95 ? 9.709 0.629 -8.328 1.00 86.56 95 LEU A C 1
ATOM 789 O O . LEU A 1 95 ? 9.218 0.443 -9.442 1.00 86.56 95 LEU A O 1
ATOM 793 N N . GLN A 1 96 ? 10.943 0.242 -8.004 1.00 88.38 96 GLN A N 1
ATOM 794 C CA . GLN A 1 96 ? 11.870 -0.413 -8.928 1.00 88.38 96 GLN A CA 1
ATOM 795 C C . GLN A 1 96 ? 11.725 -1.942 -8.943 1.00 88.38 96 GLN A C 1
ATOM 797 O O . GLN A 1 96 ? 12.277 -2.593 -9.829 1.00 88.38 96 GLN A O 1
ATOM 802 N N . ILE A 1 97 ? 10.983 -2.527 -7.996 1.00 87.12 97 ILE A N 1
ATOM 803 C CA . ILE A 1 97 ? 10.691 -3.964 -7.986 1.00 87.12 97 ILE A CA 1
ATOM 804 C C . ILE A 1 97 ? 9.790 -4.289 -9.180 1.00 87.12 97 ILE A C 1
ATOM 806 O O . ILE A 1 97 ? 8.781 -3.627 -9.405 1.00 87.12 97 ILE A O 1
ATOM 810 N N . ILE A 1 98 ? 10.137 -5.326 -9.935 1.00 85.81 98 ILE A N 1
ATOM 811 C CA . ILE A 1 98 ? 9.364 -5.764 -11.100 1.00 85.81 98 ILE A CA 1
ATOM 812 C C . ILE A 1 98 ? 8.420 -6.884 -10.660 1.00 85.81 98 ILE A C 1
ATOM 814 O O . ILE A 1 98 ? 8.862 -7.887 -10.106 1.00 85.81 98 ILE A O 1
ATOM 818 N N . ASP A 1 99 ? 7.118 -6.725 -10.898 1.00 79.94 99 ASP A N 1
ATOM 819 C CA . ASP A 1 99 ? 6.159 -7.803 -10.636 1.00 79.94 99 ASP A CA 1
ATOM 820 C C . ASP A 1 99 ? 6.344 -8.961 -11.624 1.00 79.94 99 ASP A C 1
ATOM 822 O O . ASP A 1 99 ? 6.664 -8.753 -12.797 1.00 79.94 99 ASP A O 1
ATOM 826 N N . ASN A 1 100 ? 6.070 -10.186 -11.165 1.00 81.19 100 ASN A N 1
ATOM 827 C CA . ASN A 1 100 ? 6.191 -11.403 -11.977 1.00 81.19 100 ASN A CA 1
ATOM 828 C C . ASN A 1 100 ? 5.421 -11.320 -13.302 1.00 81.19 100 ASN A C 1
ATOM 830 O O . ASN A 1 100 ? 5.915 -11.798 -14.324 1.00 81.19 100 ASN A O 1
ATOM 834 N N . ASP A 1 101 ? 4.259 -10.665 -13.297 1.00 80.25 101 ASP A N 1
ATOM 835 C CA . ASP A 1 101 ? 3.412 -10.505 -14.481 1.00 80.25 101 ASP A CA 1
ATOM 836 C C . ASP A 1 101 ? 4.093 -9.692 -15.592 1.00 80.25 101 ASP A C 1
ATOM 838 O O . ASP A 1 101 ? 3.794 -9.901 -16.763 1.00 80.25 101 ASP A O 1
ATOM 842 N N . TYR A 1 102 ? 5.057 -8.831 -15.244 1.00 84.19 102 TYR A N 1
ATOM 843 C CA . TYR A 1 102 ? 5.810 -8.007 -16.193 1.00 84.19 102 TYR A CA 1
ATOM 844 C C . TYR A 1 102 ? 7.212 -8.545 -16.511 1.00 84.19 102 TYR A C 1
ATOM 846 O O . TYR A 1 102 ? 7.906 -7.986 -17.368 1.00 84.19 102 TYR A O 1
ATOM 854 N N . MET A 1 103 ? 7.656 -9.622 -15.849 1.00 86.75 103 MET A N 1
ATOM 855 C CA . MET A 1 103 ? 9.003 -10.177 -16.047 1.00 86.75 103 MET A CA 1
ATOM 856 C C . MET A 1 103 ? 9.227 -10.640 -17.488 1.00 86.75 103 MET A C 1
ATOM 858 O O . MET A 1 103 ? 10.304 -10.444 -18.051 1.00 86.75 103 MET A O 1
ATOM 862 N N . VAL A 1 104 ? 8.192 -11.186 -18.131 1.00 87.44 104 VAL A N 1
ATOM 863 C CA . VAL A 1 104 ? 8.275 -11.642 -19.523 1.00 87.44 104 VAL A CA 1
ATOM 864 C C . VAL A 1 104 ? 8.479 -10.469 -20.487 1.00 87.44 104 VAL A C 1
ATOM 866 O O . VAL A 1 104 ? 9.285 -10.583 -21.416 1.00 87.44 104 VAL A O 1
ATOM 869 N N . GLU A 1 105 ? 7.773 -9.345 -20.319 1.00 86.31 105 GLU A N 1
ATOM 870 C CA . GLU A 1 105 ? 8.019 -8.137 -21.117 1.00 86.31 105 GLU A CA 1
ATOM 871 C C . GLU A 1 105 ? 9.378 -7.515 -20.818 1.00 86.31 105 GLU A C 1
ATOM 873 O O . GLU A 1 105 ? 10.036 -7.029 -21.743 1.00 86.31 105 GLU A O 1
ATOM 878 N N . TYR A 1 106 ? 9.780 -7.502 -19.548 1.00 89.38 106 TYR A N 1
ATOM 879 C CA . TYR A 1 106 ? 11.061 -6.961 -19.116 1.00 89.38 106 TYR A CA 1
ATOM 880 C C . TYR A 1 106 ? 12.229 -7.705 -19.770 1.00 89.38 106 TYR A C 1
ATOM 882 O O . TYR A 1 106 ? 13.093 -7.080 -20.389 1.00 89.38 106 TYR A O 1
ATOM 890 N N . ASP A 1 107 ? 12.218 -9.038 -19.735 1.00 88.75 107 ASP A N 1
ATOM 891 C CA . ASP A 1 107 ? 13.283 -9.862 -20.313 1.00 88.75 107 ASP A CA 1
ATOM 892 C C . ASP A 1 107 ? 13.343 -9.808 -21.839 1.00 88.75 107 ASP A C 1
ATOM 894 O O . ASP A 1 107 ? 14.414 -9.966 -22.428 1.00 88.75 107 ASP A O 1
ATOM 898 N N . LYS A 1 108 ? 12.213 -9.540 -22.498 1.00 88.62 108 LYS A N 1
ATOM 899 C CA . LYS A 1 108 ? 12.159 -9.337 -23.953 1.00 88.62 108 LYS A CA 1
ATOM 900 C C . LYS A 1 108 ? 12.622 -7.946 -24.382 1.00 88.62 108 LYS A C 1
ATOM 902 O O . LYS A 1 108 ? 12.821 -7.722 -25.579 1.00 88.62 108 LYS A O 1
ATOM 907 N N . CYS A 1 109 ? 12.755 -6.993 -23.460 1.00 87.06 109 CYS A N 1
ATOM 908 C CA . CYS A 1 109 ? 13.129 -5.635 -23.816 1.00 87.06 109 CYS A CA 1
ATOM 909 C C . CYS A 1 109 ? 14.627 -5.533 -24.129 1.00 87.06 109 CYS A C 1
ATOM 911 O O . CYS A 1 109 ? 15.477 -5.925 -23.336 1.00 87.06 109 CYS A O 1
ATOM 913 N N . LEU A 1 110 ? 14.958 -4.937 -25.279 1.00 85.31 110 LEU A N 1
ATOM 914 C CA . LEU A 1 110 ? 16.347 -4.726 -25.702 1.00 85.31 110 LEU A CA 1
ATOM 915 C C . LEU A 1 110 ? 17.122 -3.788 -24.767 1.00 85.31 110 LEU A C 1
ATOM 917 O O . LEU A 1 110 ? 18.341 -3.891 -24.675 1.00 85.31 110 LEU A O 1
ATOM 921 N N . ASN A 1 111 ? 16.428 -2.857 -24.107 1.00 89.56 111 ASN A N 1
ATOM 922 C CA . ASN A 1 111 ? 17.031 -1.915 -23.175 1.00 89.56 111 ASN A CA 1
ATOM 923 C C . ASN A 1 111 ? 16.268 -1.934 -21.848 1.00 89.56 111 ASN A C 1
ATOM 925 O O . ASN A 1 111 ? 15.217 -1.304 -21.709 1.00 89.56 111 ASN A O 1
ATOM 929 N N . LYS A 1 112 ? 16.824 -2.667 -20.881 1.00 91.56 112 LYS A N 1
ATOM 930 C CA . LYS A 1 112 ? 16.236 -2.858 -19.552 1.00 91.56 112 LYS A CA 1
ATOM 931 C C . LYS A 1 112 ? 16.122 -1.544 -18.767 1.00 91.56 112 LYS A C 1
ATOM 933 O O . LYS A 1 112 ? 15.109 -1.338 -18.108 1.00 91.56 112 LYS A O 1
ATOM 938 N N . ASN A 1 113 ? 17.071 -0.617 -18.924 1.00 93.31 113 ASN A N 1
ATOM 939 C CA . ASN A 1 113 ? 17.057 0.678 -18.232 1.00 93.31 113 ASN A CA 1
ATOM 940 C C . ASN A 1 113 ? 15.921 1.584 -18.725 1.00 93.31 113 ASN A C 1
ATOM 942 O O . ASN A 1 113 ? 15.189 2.155 -17.923 1.00 93.31 113 ASN A O 1
ATOM 946 N N . ILE A 1 114 ? 15.713 1.672 -20.044 1.00 92.69 114 ILE A N 1
ATOM 947 C CA . ILE A 1 114 ? 14.588 2.431 -20.621 1.00 92.69 114 ILE A CA 1
ATOM 948 C C . ILE A 1 114 ? 13.251 1.825 -20.196 1.00 92.69 114 ILE A C 1
ATOM 950 O O . ILE A 1 114 ? 12.305 2.558 -19.888 1.00 92.69 114 ILE A O 1
ATOM 954 N N . TRP A 1 115 ? 13.169 0.492 -20.181 1.00 93.38 115 TRP A N 1
ATOM 955 C CA . TRP A 1 115 ? 11.971 -0.206 -19.735 1.00 93.38 115 TRP A CA 1
ATOM 956 C C . TRP A 1 115 ? 11.666 0.115 -18.273 1.00 93.38 115 TRP A C 1
ATOM 958 O O . TRP A 1 115 ? 10.543 0.514 -17.973 1.00 93.38 115 TRP A O 1
ATOM 968 N N . LEU A 1 116 ? 12.663 0.003 -17.389 1.00 91.62 116 LEU A N 1
ATOM 969 C CA . LEU A 1 116 ? 12.504 0.236 -15.955 1.00 91.62 116 LEU A CA 1
ATOM 970 C C . LEU A 1 116 ? 12.182 1.702 -15.652 1.00 91.62 116 LEU A C 1
ATOM 972 O O . LEU A 1 116 ? 11.268 1.976 -14.881 1.00 91.62 116 LEU A O 1
ATOM 976 N N . LEU A 1 117 ? 12.830 2.650 -16.333 1.00 91.38 117 LEU A N 1
ATOM 977 C CA . LEU A 1 117 ? 12.497 4.072 -16.220 1.00 91.38 117 LEU A CA 1
ATOM 978 C C . LEU A 1 117 ? 11.035 4.344 -16.611 1.00 91.38 117 LEU A C 1
ATOM 980 O O . LEU A 1 117 ? 10.310 5.037 -15.898 1.00 91.38 117 LEU A O 1
ATOM 984 N N . SER A 1 118 ? 10.578 3.759 -17.722 1.00 89.81 118 SER A N 1
ATOM 985 C CA . SER A 1 118 ? 9.191 3.913 -18.182 1.00 89.81 118 SER A CA 1
ATOM 986 C C . SER A 1 118 ? 8.192 3.225 -17.249 1.00 89.81 118 SER A C 1
ATOM 988 O O . SER A 1 118 ? 7.070 3.702 -17.067 1.00 89.81 118 SER A O 1
ATOM 990 N N . TYR A 1 119 ? 8.594 2.106 -16.649 1.00 88.44 119 TYR A N 1
ATOM 991 C CA . TYR A 1 119 ? 7.821 1.377 -15.652 1.00 88.44 119 TYR A CA 1
ATOM 992 C C . TYR A 1 119 ? 7.637 2.198 -14.373 1.00 88.44 119 TYR A C 1
ATOM 994 O O . TYR A 1 119 ? 6.499 2.425 -13.964 1.00 88.44 119 TYR A O 1
ATOM 1002 N N . VAL A 1 120 ? 8.715 2.746 -13.804 1.00 88.25 120 VAL A N 1
ATOM 1003 C CA . VAL A 1 120 ? 8.653 3.646 -12.639 1.00 88.25 120 VAL A CA 1
ATOM 1004 C C . VAL A 1 120 ? 7.772 4.861 -12.938 1.00 88.25 120 VAL A C 1
ATOM 1006 O O . VAL A 1 120 ? 6.879 5.178 -12.155 1.00 88.25 120 VAL A O 1
ATOM 1009 N N . TYR A 1 121 ? 7.956 5.495 -14.102 1.00 85.69 121 TYR A N 1
ATOM 1010 C CA . TYR A 1 121 ? 7.182 6.671 -14.518 1.00 85.69 121 TYR A CA 1
ATOM 1011 C C . TYR A 1 121 ? 5.669 6.416 -14.514 1.00 85.69 121 TYR A C 1
ATOM 1013 O O . TYR A 1 121 ? 4.885 7.220 -14.018 1.00 85.69 121 TYR A O 1
ATOM 1021 N N . THR A 1 122 ? 5.253 5.281 -15.075 1.00 82.81 122 THR A N 1
ATOM 1022 C CA . THR A 1 122 ? 3.830 4.954 -15.267 1.00 82.81 122 THR A CA 1
ATOM 1023 C C . THR A 1 122 ? 3.188 4.275 -14.057 1.00 82.81 122 THR A C 1
ATOM 1025 O O . THR A 1 122 ? 1.964 4.165 -13.995 1.00 82.81 122 THR A O 1
ATOM 1028 N N . SER A 1 123 ? 3.980 3.891 -13.050 1.00 76.56 123 SER A N 1
ATOM 1029 C CA . SER A 1 123 ? 3.490 3.199 -11.847 1.00 76.56 123 SER A CA 1
ATOM 1030 C C . SER A 1 123 ? 2.511 4.041 -11.015 1.00 76.56 123 SER A C 1
ATOM 1032 O O . SER A 1 123 ? 1.627 3.498 -10.360 1.00 76.56 123 SER A O 1
ATOM 1034 N N . PHE A 1 124 ? 2.603 5.371 -11.092 1.00 68.56 124 PHE A N 1
ATOM 1035 C CA . PHE A 1 124 ? 1.737 6.301 -10.354 1.00 68.56 124 PHE A CA 1
ATOM 1036 C C . PHE A 1 124 ? 0.307 6.376 -10.885 1.00 68.56 124 PHE A C 1
ATOM 1038 O O . PHE A 1 124 ? -0.607 6.738 -10.142 1.00 68.56 124 PHE A O 1
ATOM 1045 N N . GLU A 1 125 ? 0.109 6.068 -12.167 1.00 64.31 125 GLU A N 1
ATOM 1046 C CA . GLU A 1 125 ? -1.218 6.110 -12.781 1.00 64.31 125 GLU A CA 1
ATOM 1047 C C . GLU A 1 125 ? -2.032 4.853 -12.476 1.00 64.31 125 GLU A C 1
ATOM 1049 O O . GLU A 1 125 ? -3.259 4.909 -12.476 1.00 64.31 125 GLU A O 1
ATOM 1054 N N . TYR A 1 126 ? -1.362 3.736 -12.178 1.00 57.50 126 TYR A N 1
ATOM 1055 C CA . TYR A 1 126 ? -2.019 2.454 -11.942 1.00 57.50 126 TYR A CA 1
ATOM 1056 C C . TYR A 1 126 ? -2.599 2.333 -10.525 1.00 57.50 126 TYR A C 1
ATOM 1058 O O . TYR A 1 126 ? -3.712 1.845 -10.354 1.00 57.50 126 TYR A O 1
ATOM 1066 N N . GLU A 1 127 ? -1.888 2.836 -9.509 1.00 63.34 127 GLU A N 1
ATOM 1067 C CA . GLU A 1 127 ? -2.249 2.613 -8.101 1.00 63.34 127 GLU A CA 1
ATOM 1068 C C . GLU A 1 127 ? -2.080 3.883 -7.253 1.00 63.34 127 GLU A C 1
ATOM 1070 O O . GLU A 1 127 ? -1.394 3.913 -6.230 1.00 63.34 127 GLU A O 1
ATOM 1075 N N . LYS A 1 128 ? -2.719 4.978 -7.681 1.00 64.44 128 LYS A N 1
ATOM 1076 C CA . LYS A 1 128 ? -2.578 6.307 -7.055 1.00 64.44 128 LYS A CA 1
ATOM 1077 C C . LYS A 1 128 ? -2.830 6.317 -5.539 1.00 64.44 128 LYS A C 1
ATOM 1079 O O . LYS A 1 128 ? -2.193 7.084 -4.818 1.00 64.44 128 LYS A O 1
ATOM 1084 N N . ASN A 1 129 ? -3.755 5.485 -5.062 1.00 70.06 129 ASN A N 1
ATOM 1085 C CA . ASN A 1 129 ? -4.053 5.376 -3.635 1.00 70.06 129 ASN A CA 1
ATOM 1086 C C . ASN A 1 129 ? -3.028 4.513 -2.896 1.00 70.06 129 ASN A C 1
ATOM 1088 O O . ASN A 1 129 ? -2.733 4.799 -1.741 1.00 70.06 129 ASN A O 1
ATOM 1092 N N . ASP A 1 130 ? -2.425 3.527 -3.555 1.00 73.06 130 ASP A N 1
ATOM 1093 C CA . ASP A 1 130 ? -1.564 2.557 -2.885 1.00 73.06 130 ASP A CA 1
ATOM 1094 C C . ASP A 1 130 ? -0.250 3.174 -2.449 1.00 73.06 130 ASP A C 1
ATOM 1096 O O . ASP A 1 130 ? 0.229 2.853 -1.369 1.00 73.06 130 ASP A O 1
ATOM 1100 N N . LEU A 1 131 ? 0.307 4.110 -3.220 1.00 78.06 131 LEU A N 1
ATOM 1101 C CA . LEU A 1 131 ? 1.491 4.829 -2.764 1.00 78.06 131 LEU A CA 1
ATOM 1102 C C . LEU A 1 131 ? 1.195 5.668 -1.515 1.00 78.06 131 LEU A C 1
ATOM 1104 O O . LEU A 1 131 ? 2.010 5.717 -0.597 1.00 78.06 131 LEU A O 1
ATOM 1108 N N . MET A 1 132 ? 0.025 6.310 -1.463 1.00 78.06 132 MET A N 1
ATOM 1109 C CA . MET A 1 132 ? -0.403 7.074 -0.292 1.00 78.06 132 MET A CA 1
ATOM 1110 C C . MET A 1 132 ? -0.617 6.158 0.919 1.00 78.06 132 MET A C 1
ATOM 1112 O O . MET A 1 132 ? -0.175 6.475 2.027 1.00 78.06 132 MET A O 1
ATOM 1116 N N . SER A 1 133 ? -1.252 5.005 0.708 1.00 77.69 133 SER A N 1
ATOM 1117 C CA . SER A 1 133 ? -1.459 3.976 1.724 1.00 77.69 133 SER A CA 1
ATOM 1118 C C . SER A 1 133 ? -0.138 3.369 2.204 1.00 77.69 133 SER A C 1
ATOM 1120 O O . SER A 1 133 ? 0.053 3.199 3.405 1.00 77.69 133 SER A O 1
ATOM 1122 N N . LEU A 1 134 ? 0.806 3.101 1.299 1.00 82.75 134 LEU A N 1
ATOM 1123 C CA . LEU A 1 134 ? 2.117 2.538 1.619 1.00 82.75 134 LEU A CA 1
ATOM 1124 C C . LEU A 1 134 ? 2.984 3.556 2.365 1.00 82.75 134 LEU A C 1
ATOM 1126 O O . LEU A 1 134 ? 3.551 3.225 3.401 1.00 82.75 134 LEU A O 1
ATOM 1130 N N . TYR A 1 135 ? 3.010 4.815 1.915 1.00 81.81 135 TYR A N 1
ATOM 1131 C CA . TYR A 1 135 ? 3.642 5.918 2.645 1.00 81.81 135 TYR A CA 1
ATOM 1132 C C . TYR A 1 135 ? 3.080 6.033 4.069 1.00 81.81 135 TYR A C 1
ATOM 1134 O O . TYR A 1 135 ? 3.834 6.072 5.040 1.00 81.81 135 TYR A O 1
ATOM 1142 N N . THR A 1 136 ? 1.754 6.011 4.210 1.00 76.88 136 THR A N 1
ATOM 1143 C CA . THR A 1 136 ? 1.058 6.031 5.506 1.00 76.88 136 THR A CA 1
ATOM 1144 C C . THR A 1 136 ? 1.467 4.848 6.389 1.00 76.88 136 THR A C 1
ATOM 1146 O O . THR A 1 136 ? 1.759 5.038 7.574 1.00 76.88 136 THR A O 1
ATOM 1149 N N . ALA A 1 137 ? 1.530 3.638 5.829 1.00 79.75 137 ALA A N 1
ATOM 1150 C CA . ALA A 1 137 ? 1.930 2.439 6.556 1.00 79.75 137 ALA A CA 1
ATOM 1151 C C . ALA A 1 137 ? 3.384 2.519 7.042 1.00 79.75 137 ALA A C 1
ATOM 1153 O O . ALA A 1 137 ? 3.650 2.263 8.216 1.00 79.75 137 ALA A O 1
ATOM 1154 N N . CYS A 1 138 ? 4.311 2.965 6.190 1.00 80.12 138 CYS A N 1
ATOM 1155 C CA . CYS A 1 138 ? 5.710 3.183 6.564 1.00 80.12 138 CYS A CA 1
ATOM 1156 C C . CYS A 1 138 ? 5.842 4.190 7.706 1.00 80.12 138 CYS A C 1
ATOM 1158 O O . CYS A 1 138 ? 6.486 3.904 8.712 1.00 80.12 138 CYS A O 1
ATOM 1160 N N . ARG A 1 139 ? 5.165 5.339 7.602 1.00 77.25 139 ARG A N 1
ATOM 1161 C CA . ARG A 1 139 ? 5.174 6.370 8.651 1.00 77.25 139 ARG A CA 1
ATOM 1162 C C . ARG A 1 139 ? 4.595 5.857 9.968 1.00 77.25 139 ARG A C 1
ATOM 1164 O O . ARG A 1 139 ? 5.097 6.202 11.035 1.00 77.25 139 ARG A O 1
ATOM 1171 N N . THR A 1 140 ? 3.568 5.015 9.895 1.00 74.88 140 THR A N 1
ATOM 1172 C CA . THR A 1 140 ? 2.973 4.368 11.068 1.00 74.88 140 THR A CA 1
ATOM 1173 C C . THR A 1 140 ? 3.970 3.421 11.733 1.00 74.88 140 THR A C 1
ATOM 1175 O O . THR A 1 140 ? 4.194 3.516 12.936 1.00 74.88 140 THR A O 1
ATOM 1178 N N . LEU A 1 141 ? 4.632 2.562 10.957 1.00 77.00 141 LEU A N 1
ATOM 1179 C CA . LEU A 1 141 ? 5.637 1.620 11.458 1.00 77.00 141 LEU A CA 1
ATOM 1180 C C . LEU A 1 141 ? 6.864 2.331 12.054 1.00 77.00 141 LEU A C 1
ATOM 1182 O O . LEU A 1 141 ? 7.336 1.940 13.122 1.00 77.00 141 LEU A O 1
ATOM 1186 N N . ASP A 1 142 ? 7.321 3.417 11.425 1.00 73.81 142 ASP A N 1
ATOM 1187 C CA . ASP A 1 142 ? 8.400 4.270 11.937 1.00 73.81 142 ASP A CA 1
ATOM 1188 C C . ASP A 1 142 ? 8.037 4.918 13.279 1.00 73.81 142 ASP A C 1
ATOM 1190 O O . ASP A 1 142 ? 8.868 4.994 14.185 1.00 73.81 142 ASP A O 1
ATOM 1194 N N . ASN A 1 143 ? 6.796 5.394 13.431 1.00 72.00 143 ASN A N 1
ATOM 1195 C CA . ASN A 1 143 ? 6.313 5.975 14.688 1.00 72.00 143 ASN A CA 1
ATOM 1196 C C . ASN A 1 143 ? 6.187 4.929 15.798 1.00 72.00 143 ASN A C 1
ATOM 1198 O O . ASN A 1 143 ? 6.373 5.246 16.972 1.00 72.00 143 ASN A O 1
ATOM 1202 N N . LEU A 1 144 ? 5.917 3.680 15.424 1.00 69.19 144 LEU A N 1
ATOM 1203 C CA . LEU A 1 144 ? 5.862 2.539 16.332 1.00 69.19 144 LEU A CA 1
ATOM 1204 C C . LEU A 1 144 ? 7.257 1.935 16.601 1.00 69.19 144 LEU A C 1
ATOM 1206 O O . LEU A 1 144 ? 7.357 0.961 17.343 1.00 69.19 144 LEU A O 1
ATOM 1210 N N . ASN A 1 145 ? 8.331 2.531 16.054 1.00 67.31 145 ASN A N 1
ATOM 1211 C CA . ASN A 1 145 ? 9.730 2.098 16.175 1.00 67.31 145 ASN A CA 1
ATOM 1212 C C . ASN A 1 145 ? 9.962 0.628 15.774 1.00 67.31 145 ASN A C 1
ATOM 1214 O O . ASN A 1 145 ? 10.786 -0.067 16.375 1.00 67.31 145 ASN A O 1
ATOM 1218 N N . ILE A 1 146 ? 9.248 0.140 14.758 1.00 65.31 146 ILE A N 1
ATOM 1219 C CA . ILE A 1 146 ? 9.418 -1.232 14.274 1.00 65.31 146 ILE A CA 1
ATOM 1220 C C . ILE A 1 146 ? 10.552 -1.279 13.250 1.00 65.31 146 ILE A C 1
ATOM 1222 O O . ILE A 1 146 ? 10.498 -0.640 12.200 1.00 65.31 146 ILE A O 1
ATOM 1226 N N . ASN A 1 147 ? 11.577 -2.085 13.540 1.00 60.69 147 ASN A N 1
ATOM 1227 C CA . ASN A 1 147 ? 12.649 -2.375 12.591 1.00 60.69 147 ASN A CA 1
ATOM 1228 C C . ASN A 1 147 ? 12.144 -3.304 11.483 1.00 60.69 147 ASN A C 1
ATOM 1230 O O . ASN A 1 147 ? 12.153 -4.527 11.615 1.00 60.69 147 ASN A O 1
ATOM 1234 N N . ASN A 1 148 ? 11.764 -2.707 10.362 1.00 59.84 148 ASN A N 1
ATOM 1235 C CA . ASN A 1 148 ? 11.375 -3.419 9.158 1.00 59.84 148 ASN A CA 1
ATOM 1236 C C . ASN A 1 148 ? 12.596 -3.710 8.275 1.00 59.84 148 ASN A C 1
ATOM 1238 O O . ASN A 1 148 ? 12.864 -2.991 7.313 1.00 59.84 148 ASN A O 1
ATOM 1242 N N . ASN A 1 149 ? 13.325 -4.795 8.549 1.00 58.69 149 ASN A N 1
ATOM 1243 C CA . ASN A 1 149 ? 14.315 -5.342 7.604 1.00 58.69 149 ASN A CA 1
ATOM 1244 C C . ASN A 1 149 ? 13.613 -6.089 6.450 1.00 58.69 149 ASN A C 1
ATOM 1246 O O . ASN A 1 149 ? 13.853 -7.269 6.218 1.00 58.69 149 ASN A O 1
ATOM 1250 N N . ILE A 1 150 ? 12.699 -5.408 5.756 1.00 59.44 150 ILE A N 1
ATOM 1251 C CA . ILE A 1 150 ? 11.789 -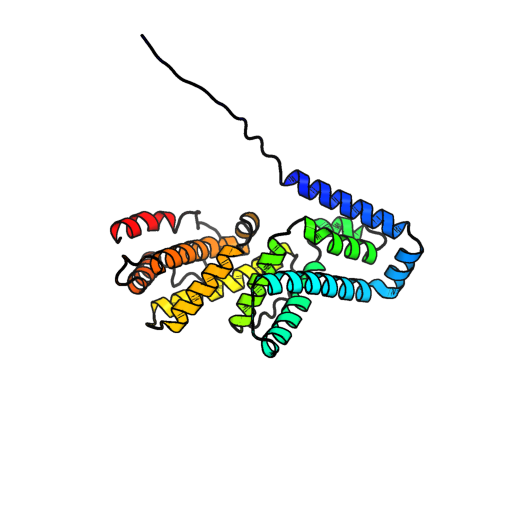6.013 4.770 1.00 59.44 150 ILE A CA 1
ATOM 1252 C C . ILE A 1 150 ? 12.400 -6.022 3.356 1.00 59.44 150 ILE A C 1
ATOM 1254 O O . ILE A 1 150 ? 12.049 -6.855 2.529 1.00 59.44 150 ILE A O 1
ATOM 1258 N N . LEU A 1 151 ? 13.384 -5.157 3.084 1.00 55.41 151 LEU A N 1
ATOM 1259 C CA . LEU A 1 151 ? 14.004 -4.976 1.759 1.00 55.41 151 LEU A CA 1
ATOM 1260 C C . LEU A 1 151 ? 14.866 -6.160 1.262 1.00 55.41 151 LEU A C 1
ATOM 1262 O O . LEU A 1 151 ? 15.482 -6.046 0.209 1.00 55.41 151 LEU A O 1
ATOM 1266 N N . SER A 1 152 ? 14.956 -7.269 2.002 1.00 52.19 152 SER A N 1
ATOM 1267 C CA . SER A 1 152 ? 15.836 -8.407 1.690 1.00 52.19 152 SER A CA 1
ATOM 1268 C C . SER A 1 152 ? 15.126 -9.646 1.130 1.00 52.19 152 SER A C 1
ATOM 1270 O O . SER A 1 152 ? 15.76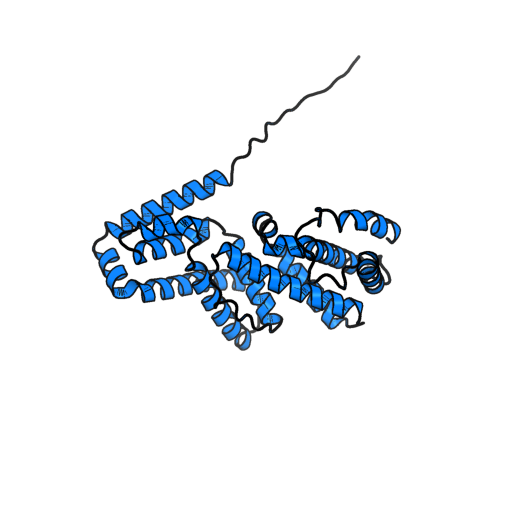9 -10.684 0.985 1.00 52.19 152 SER A O 1
ATOM 1272 N N . GLN A 1 153 ? 13.823 -9.574 0.844 1.00 59.78 153 GLN A N 1
ATOM 1273 C CA . GLN A 1 153 ? 13.039 -10.720 0.367 1.00 59.78 153 GLN A CA 1
ATOM 1274 C C . GLN A 1 153 ? 12.704 -10.588 -1.128 1.00 59.78 153 GLN A C 1
ATOM 1276 O O . GLN A 1 153 ? 12.351 -9.502 -1.587 1.00 59.78 153 GLN A O 1
ATOM 1281 N N . ASP A 1 154 ? 12.803 -11.698 -1.872 1.00 64.31 154 ASP A N 1
ATOM 1282 C CA . ASP A 1 154 ? 12.477 -11.800 -3.306 1.00 64.31 154 ASP A CA 1
ATOM 1283 C C . ASP A 1 154 ? 10.953 -11.732 -3.530 1.00 64.31 154 ASP A C 1
ATOM 1285 O O . ASP A 1 154 ? 10.290 -12.720 -3.854 1.00 64.31 154 ASP A O 1
ATOM 1289 N N . PHE A 1 155 ? 10.374 -10.555 -3.314 1.00 70.06 155 PHE A N 1
ATOM 1290 C CA . PHE A 1 155 ? 8.959 -10.278 -3.539 1.00 70.06 155 PHE A CA 1
ATOM 1291 C C . PHE A 1 155 ? 8.746 -9.409 -4.777 1.00 70.06 155 PHE A C 1
ATOM 1293 O O . PHE A 1 155 ? 9.535 -8.509 -5.051 1.00 70.06 155 PHE A O 1
ATOM 1300 N N . GLY A 1 156 ? 7.631 -9.631 -5.483 1.00 76.06 156 GLY A N 1
ATOM 1301 C CA . GLY A 1 156 ? 7.053 -8.608 -6.356 1.00 76.06 156 GLY A CA 1
ATOM 1302 C C . GLY A 1 156 ? 6.465 -7.460 -5.525 1.00 76.06 156 GLY A C 1
ATOM 1303 O O . GLY A 1 156 ? 6.303 -7.572 -4.304 1.00 76.06 156 GLY A O 1
ATOM 1304 N N . ARG A 1 157 ? 6.114 -6.341 -6.166 1.00 79.69 157 ARG A N 1
ATOM 1305 C CA . ARG A 1 157 ? 5.592 -5.143 -5.483 1.00 79.69 157 ARG A CA 1
ATOM 1306 C C . ARG A 1 157 ? 4.317 -5.434 -4.722 1.00 79.69 157 ARG A C 1
ATOM 1308 O O . ARG A 1 157 ? 4.148 -4.899 -3.628 1.00 79.69 157 ARG A O 1
ATOM 1315 N N . VAL A 1 158 ? 3.451 -6.277 -5.282 1.00 77.88 158 VAL A N 1
ATOM 1316 C CA . VAL A 1 158 ? 2.184 -6.674 -4.655 1.00 77.88 158 VAL A CA 1
ATOM 1317 C C . VAL A 1 158 ? 2.432 -7.422 -3.346 1.00 77.88 158 VAL A C 1
ATOM 1319 O O . VAL A 1 158 ? 1.908 -7.016 -2.310 1.00 77.88 158 VAL A O 1
ATOM 1322 N N . GLN A 1 159 ? 3.268 -8.465 -3.359 1.00 78.81 159 GLN A N 1
ATOM 1323 C CA . GLN A 1 159 ? 3.556 -9.256 -2.156 1.00 78.81 159 GLN A CA 1
ATOM 1324 C C . GLN A 1 159 ? 4.295 -8.424 -1.108 1.00 78.81 159 GLN A C 1
ATOM 1326 O O . GLN A 1 159 ? 4.011 -8.515 0.084 1.00 78.81 159 GLN A O 1
ATOM 1331 N N . PHE A 1 160 ? 5.217 -7.577 -1.560 1.00 79.75 160 PHE A N 1
ATOM 1332 C CA . PHE A 1 160 ? 5.945 -6.667 -0.690 1.00 79.75 160 PHE A CA 1
ATOM 1333 C C . PHE A 1 160 ? 5.004 -5.659 -0.011 1.00 79.75 160 PHE A C 1
ATOM 1335 O O . PHE A 1 160 ? 5.087 -5.434 1.196 1.00 79.75 160 PHE A O 1
ATOM 1342 N N . ARG A 1 161 ? 4.064 -5.084 -0.771 1.00 80.44 161 ARG A N 1
ATOM 1343 C CA . ARG A 1 161 ? 3.022 -4.185 -0.261 1.00 80.44 161 ARG A CA 1
ATOM 1344 C C . ARG A 1 161 ? 2.138 -4.884 0.771 1.00 80.44 161 ARG A C 1
ATOM 1346 O O . ARG A 1 161 ? 1.914 -4.327 1.843 1.00 80.44 161 ARG A O 1
ATOM 1353 N N . GLU A 1 162 ? 1.652 -6.087 0.467 1.00 81.06 162 GLU A N 1
ATOM 1354 C CA . GLU A 1 162 ? 0.854 -6.887 1.407 1.00 81.06 162 GLU A CA 1
ATOM 1355 C C . GLU A 1 162 ? 1.594 -7.117 2.726 1.00 81.06 162 GLU A C 1
ATOM 1357 O O . GLU A 1 162 ? 1.009 -6.924 3.788 1.00 81.06 162 GLU A O 1
ATOM 1362 N N . HIS A 1 163 ? 2.888 -7.430 2.663 1.00 81.31 163 HIS A N 1
ATOM 1363 C CA . HIS A 1 163 ? 3.711 -7.686 3.843 1.00 81.31 163 HIS A CA 1
ATOM 1364 C C . HIS A 1 163 ? 3.854 -6.473 4.764 1.00 81.31 163 HIS A C 1
ATOM 1366 O O . HIS A 1 163 ? 3.843 -6.595 5.992 1.00 81.31 163 HIS A O 1
ATOM 1372 N N . ILE A 1 164 ? 3.955 -5.278 4.183 1.00 82.19 164 ILE A N 1
ATOM 1373 C CA . ILE A 1 164 ? 4.009 -4.030 4.949 1.00 82.19 164 ILE A CA 1
ATOM 1374 C C . ILE A 1 164 ? 2.691 -3.780 5.674 1.00 82.19 164 ILE A C 1
ATOM 1376 O O . ILE A 1 164 ? 2.693 -3.445 6.862 1.00 82.19 164 ILE A O 1
ATOM 1380 N N . PHE A 1 165 ? 1.566 -3.966 4.984 1.00 83.31 165 PHE A N 1
ATOM 1381 C CA . PHE A 1 165 ? 0.256 -3.832 5.612 1.00 83.31 165 PHE A CA 1
ATOM 1382 C C . PHE A 1 165 ? 0.030 -4.897 6.683 1.00 83.31 165 PHE A C 1
ATOM 1384 O O . PHE A 1 165 ? -0.459 -4.560 7.759 1.00 83.31 165 PHE A O 1
ATOM 1391 N N . ASP A 1 166 ? 0.433 -6.143 6.438 1.00 82.81 166 ASP A N 1
ATOM 1392 C CA . ASP A 1 166 ? 0.360 -7.224 7.421 1.00 82.81 166 ASP A CA 1
ATOM 1393 C C . ASP A 1 166 ? 1.160 -6.874 8.683 1.00 82.81 166 ASP A C 1
ATOM 1395 O O . ASP A 1 166 ? 0.626 -6.902 9.792 1.00 82.81 166 ASP A O 1
ATOM 1399 N N . SER A 1 167 ? 2.398 -6.402 8.521 1.00 83.31 167 SER A N 1
ATOM 1400 C CA . SER A 1 167 ? 3.247 -5.945 9.629 1.00 83.31 167 SER A CA 1
ATOM 1401 C C . SER A 1 167 ? 2.602 -4.806 10.428 1.00 83.31 167 SER A C 1
ATOM 1403 O O . SER A 1 167 ? 2.578 -4.830 11.662 1.00 83.31 167 SER A O 1
ATOM 1405 N N . MET A 1 168 ? 2.032 -3.816 9.735 1.00 85.19 168 MET A N 1
ATOM 1406 C CA . MET A 1 168 ? 1.325 -2.695 10.360 1.00 85.19 168 MET A CA 1
ATOM 1407 C C . MET A 1 168 ? 0.099 -3.168 11.153 1.00 85.19 168 MET A C 1
ATOM 1409 O O . MET A 1 168 ? -0.082 -2.769 12.307 1.00 85.19 168 MET A O 1
ATOM 1413 N N . PHE A 1 169 ? -0.731 -4.033 10.569 1.00 85.19 169 PHE A N 1
ATOM 1414 C CA . PHE A 1 169 ? -1.934 -4.543 11.222 1.00 85.19 169 PHE A CA 1
ATOM 1415 C C . PHE A 1 169 ? -1.617 -5.483 12.385 1.00 85.19 169 PHE A C 1
ATOM 1417 O O . PHE A 1 169 ? -2.261 -5.376 13.425 1.00 85.19 169 PHE A O 1
ATOM 1424 N N 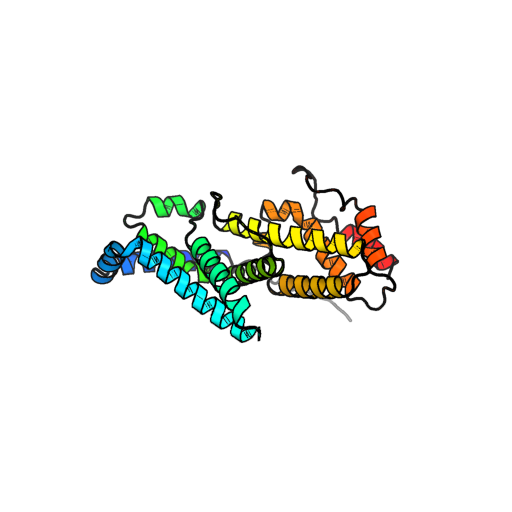. ASN A 1 170 ? -0.607 -6.345 12.270 1.00 83.50 170 ASN A N 1
ATOM 1425 C CA . ASN A 1 170 ? -0.163 -7.202 13.372 1.00 83.50 170 ASN A CA 1
ATOM 1426 C C . ASN A 1 170 ? 0.381 -6.382 14.552 1.00 83.50 170 ASN A C 1
ATOM 1428 O O . ASN A 1 170 ? 0.138 -6.727 15.714 1.00 83.50 170 ASN A O 1
ATOM 1432 N N . CYS A 1 171 ? 1.051 -5.257 14.284 1.00 82.06 171 CYS A N 1
ATOM 1433 C CA . CYS A 1 171 ? 1.445 -4.332 15.344 1.00 82.06 171 CYS A CA 1
ATOM 1434 C C . CYS A 1 171 ? 0.230 -3.701 16.036 1.00 82.06 171 CYS A C 1
ATOM 1436 O O . CYS A 1 171 ? 0.119 -3.760 17.264 1.00 82.06 171 CYS A O 1
ATOM 1438 N N . LEU A 1 172 ? -0.699 -3.136 15.258 1.00 85.56 172 LEU A N 1
ATOM 1439 C CA . LEU A 1 172 ? -1.928 -2.545 15.794 1.00 85.56 172 LEU A CA 1
ATOM 1440 C C . LEU A 1 172 ? -2.745 -3.555 16.599 1.00 85.56 172 LEU A C 1
ATOM 1442 O O . LEU A 1 172 ? -3.272 -3.210 17.655 1.00 85.56 172 LEU A O 1
ATOM 1446 N N . TRP A 1 173 ? -2.804 -4.800 16.133 1.00 86.88 173 TRP A N 1
ATOM 1447 C CA . TRP A 1 173 ? -3.443 -5.906 16.831 1.00 86.88 173 TRP A CA 1
ATOM 1448 C C . TRP A 1 173 ? -2.790 -6.175 18.187 1.00 86.88 173 TRP A C 1
ATOM 1450 O O . TRP A 1 173 ? -3.469 -6.205 19.210 1.00 86.88 173 TRP A O 1
ATOM 1460 N N . SER A 1 174 ? -1.462 -6.290 18.217 1.00 83.81 174 SER A N 1
ATOM 1461 C CA . SER A 1 174 ? -0.708 -6.522 19.454 1.00 83.81 174 SER A CA 1
ATOM 1462 C C . SER A 1 174 ? -0.924 -5.394 20.469 1.00 83.81 174 SER A C 1
ATOM 1464 O O . SER A 1 174 ? -1.106 -5.648 21.658 1.00 83.81 174 SER A O 1
ATOM 1466 N N . LYS A 1 175 ? -0.974 -4.144 19.995 1.00 84.12 175 LYS A N 1
ATOM 1467 C CA . LYS A 1 175 ? -1.260 -2.964 20.824 1.00 84.12 175 LYS A CA 1
ATOM 1468 C C . LYS A 1 175 ? -2.702 -2.932 21.33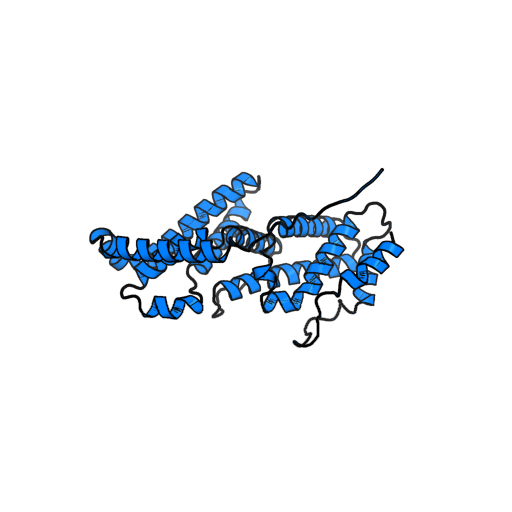5 1.00 84.12 175 LYS A C 1
ATOM 1470 O O . LYS A 1 175 ? -2.927 -2.527 22.470 1.00 84.12 175 LYS A O 1
ATOM 1475 N N . LEU A 1 176 ? -3.667 -3.389 20.537 1.00 85.56 176 LEU A N 1
ATOM 1476 C CA . LEU A 1 176 ? -5.056 -3.542 20.977 1.00 85.56 176 LEU A CA 1
ATOM 1477 C C . LEU A 1 176 ? -5.178 -4.594 22.090 1.00 85.56 176 LEU A C 1
ATOM 1479 O O . LEU A 1 176 ? -5.896 -4.374 23.064 1.00 85.56 176 LEU A O 1
ATOM 1483 N N . ILE A 1 177 ? -4.455 -5.712 21.976 1.00 83.25 177 ILE A N 1
ATOM 1484 C CA . ILE A 1 177 ? -4.404 -6.731 23.034 1.00 83.25 177 ILE A CA 1
ATOM 1485 C C . ILE A 1 177 ? -3.806 -6.131 24.314 1.00 83.25 177 ILE A C 1
ATOM 1487 O O . ILE A 1 177 ? -4.415 -6.247 25.374 1.00 83.25 177 ILE A O 1
ATOM 1491 N N . GLU A 1 178 ? -2.680 -5.418 24.217 1.00 83.38 178 GLU A N 1
ATOM 1492 C CA . GLU A 1 178 ? -2.047 -4.735 25.360 1.00 83.38 178 GLU A CA 1
ATOM 1493 C C . GLU A 1 178 ? -2.998 -3.734 26.043 1.00 83.38 178 GLU A C 1
ATOM 1495 O O . GLU A 1 178 ? -3.049 -3.642 27.273 1.00 83.38 178 GLU A O 1
ATOM 1500 N N . LEU A 1 179 ? -3.807 -3.018 25.259 1.00 79.12 179 LEU A N 1
ATOM 1501 C CA . LEU A 1 179 ? -4.857 -2.133 25.768 1.00 79.12 179 LEU A CA 1
ATOM 1502 C C . LEU A 1 179 ? -5.969 -2.879 26.503 1.00 79.12 179 LEU A C 1
ATOM 1504 O O . LEU A 1 179 ? -6.453 -2.404 27.523 1.00 79.12 179 LEU A O 1
ATOM 1508 N N . SER A 1 180 ? -6.363 -4.061 26.031 1.00 69.94 180 SER A N 1
ATOM 1509 C CA . SER A 1 180 ? -7.379 -4.879 26.713 1.00 69.94 180 SER A CA 1
ATOM 1510 C C . SER A 1 180 ? -6.920 -5.406 28.086 1.00 69.94 180 SER A C 1
ATOM 1512 O O . SER A 1 180 ? -7.731 -5.856 28.905 1.00 69.94 180 SER A O 1
ATOM 1514 N N . ASP A 1 181 ? -5.615 -5.335 28.357 1.00 71.94 181 ASP A N 1
ATOM 1515 C CA . ASP A 1 181 ? -4.986 -5.745 29.611 1.00 71.94 181 ASP A CA 1
ATOM 1516 C C . ASP A 1 181 ? -4.522 -4.569 30.487 1.00 71.94 181 ASP A C 1
ATOM 1518 O O . ASP A 1 181 ? -4.175 -4.791 31.650 1.00 71.94 181 ASP A O 1
ATOM 1522 N N . SER A 1 182 ? -4.546 -3.327 29.989 1.00 68.81 182 SER A N 1
ATOM 1523 C CA . SER A 1 182 ? -4.025 -2.155 30.704 1.00 68.81 182 SER A CA 1
ATOM 1524 C C . SER A 1 182 ? -4.991 -0.966 30.703 1.00 68.81 182 SER A C 1
ATOM 1526 O O . SER A 1 182 ? -5.571 -0.601 29.689 1.00 68.81 182 SER A O 1
ATOM 1528 N N . SER A 1 183 ? -5.134 -0.297 31.849 1.00 66.62 183 SER A N 1
ATOM 1529 C CA . SER A 1 183 ? -5.889 0.962 31.976 1.00 66.62 183 SER A CA 1
ATOM 1530 C C . SER A 1 183 ? -5.022 2.170 31.587 1.00 66.62 183 SER A C 1
ATOM 1532 O O . SER A 1 183 ? -4.827 3.080 32.390 1.00 66.62 183 SER A O 1
ATOM 1534 N N . ASN A 1 184 ? -4.401 2.132 30.403 1.00 79.62 184 ASN A N 1
ATOM 1535 C CA . ASN A 1 184 ? -3.493 3.182 29.935 1.00 79.62 184 ASN A CA 1
ATOM 1536 C C . ASN A 1 184 ? -4.174 4.097 28.902 1.00 79.62 184 ASN A C 1
ATOM 1538 O O . ASN A 1 184 ? -4.220 3.787 27.710 1.00 79.62 184 ASN A O 1
ATOM 1542 N N . ASP A 1 185 ? -4.649 5.253 29.368 1.00 76.81 185 ASP A N 1
ATOM 1543 C CA . ASP A 1 185 ? -5.343 6.249 28.542 1.00 76.81 185 ASP A CA 1
ATOM 1544 C C . ASP A 1 185 ? -4.456 6.846 27.430 1.00 76.81 185 ASP A C 1
ATOM 1546 O O . ASP A 1 185 ? -4.948 7.166 26.347 1.00 76.81 185 ASP A O 1
ATOM 1550 N N . GLU A 1 186 ? -3.141 6.968 27.643 1.00 78.88 186 GLU A N 1
ATOM 1551 C CA . GLU A 1 186 ? -2.221 7.482 26.615 1.00 78.88 186 GLU A CA 1
ATOM 1552 C C . GLU A 1 186 ? -2.070 6.488 25.461 1.00 78.88 186 GLU A C 1
ATOM 1554 O O . GLU A 1 186 ? -2.129 6.865 24.287 1.00 78.88 186 GLU A O 1
ATOM 1559 N N . LEU A 1 187 ? -1.928 5.202 25.794 1.00 78.12 187 LEU A N 1
ATOM 1560 C CA . LEU A 1 187 ? -1.861 4.130 24.806 1.00 78.12 187 LEU A CA 1
ATOM 1561 C C . LEU A 1 187 ? -3.177 4.026 24.021 1.00 78.12 187 LEU A C 1
ATOM 1563 O O . LEU A 1 187 ? -3.148 3.761 22.819 1.00 78.12 187 LEU A O 1
ATOM 1567 N N . LEU A 1 188 ? -4.318 4.273 24.678 1.00 80.81 188 LEU A N 1
ATOM 1568 C CA . LEU A 1 188 ? -5.636 4.272 24.044 1.00 80.81 188 LEU A CA 1
ATOM 1569 C C . LEU A 1 188 ? -5.714 5.359 22.977 1.00 80.81 188 LEU A C 1
ATOM 1571 O O . LEU A 1 188 ? -6.050 5.076 21.825 1.00 80.81 188 LEU A O 1
ATOM 1575 N N . ILE A 1 189 ? -5.412 6.599 23.366 1.00 80.44 189 ILE A N 1
ATOM 1576 C CA . ILE A 1 189 ? -5.477 7.751 22.465 1.00 80.44 189 ILE A CA 1
ATOM 1577 C C . ILE A 1 189 ? -4.549 7.514 21.275 1.00 80.44 189 ILE A C 1
ATOM 1579 O O . ILE A 1 189 ? -4.965 7.697 20.129 1.00 80.44 189 ILE A O 1
ATOM 1583 N N . LEU A 1 190 ? -3.330 7.034 21.533 1.00 81.19 190 LEU A N 1
ATOM 1584 C CA . LEU A 1 190 ? -2.372 6.700 20.486 1.00 81.19 190 LEU A CA 1
ATOM 1585 C C . LEU A 1 190 ? -2.920 5.632 19.534 1.00 81.19 190 LEU A C 1
ATOM 1587 O O . LEU A 1 190 ? -2.845 5.803 18.316 1.00 81.19 190 LEU A O 1
ATOM 1591 N N . TRP A 1 191 ? -3.493 4.547 20.058 1.00 86.94 191 TRP A N 1
ATOM 1592 C CA . TRP A 1 191 ? -4.047 3.477 19.231 1.00 86.94 191 TRP A CA 1
ATOM 1593 C C . TRP A 1 191 ? -5.231 3.961 18.394 1.00 86.94 191 TRP A C 1
ATOM 1595 O O . TRP A 1 191 ? -5.249 3.733 17.187 1.00 86.94 191 TRP A O 1
ATOM 1605 N N . MET A 1 192 ? -6.180 4.691 18.989 1.00 84.44 192 MET A N 1
ATOM 1606 C CA . MET A 1 192 ? -7.342 5.229 18.275 1.00 84.44 192 MET A CA 1
ATOM 1607 C C . MET A 1 192 ? -6.934 6.209 17.174 1.00 84.44 192 MET A C 1
ATOM 1609 O O . MET A 1 192 ? -7.471 6.142 16.069 1.00 84.44 192 MET A O 1
ATOM 1613 N N . GLN A 1 193 ? -5.977 7.100 17.448 1.00 79.25 193 GLN A N 1
ATOM 1614 C CA . GLN A 1 193 ? -5.449 8.039 16.455 1.00 79.25 193 GLN A CA 1
ATOM 1615 C C . GLN A 1 193 ? -4.726 7.309 15.323 1.00 79.25 193 GLN A C 1
ATOM 1617 O O . GLN A 1 193 ? -4.955 7.612 14.151 1.00 79.25 193 GLN A O 1
ATOM 1622 N N . THR A 1 194 ? -3.900 6.318 15.662 1.00 78.75 194 THR A N 1
ATOM 1623 C CA . THR A 1 194 ? -3.165 5.519 14.675 1.00 78.75 194 THR A CA 1
ATOM 1624 C C . THR A 1 194 ? -4.129 4.715 13.807 1.00 78.75 194 THR A C 1
ATOM 1626 O O . THR A 1 194 ? -4.023 4.739 12.583 1.00 78.75 194 THR A O 1
ATOM 1629 N N . TYR A 1 195 ? -5.123 4.065 14.413 1.00 85.19 195 TYR A N 1
ATOM 1630 C CA . TYR A 1 195 ? -6.135 3.312 13.685 1.00 85.19 195 TYR A CA 1
ATOM 1631 C C . TYR A 1 195 ? -6.960 4.222 12.768 1.00 85.19 195 TYR A C 1
ATOM 1633 O O . TYR A 1 195 ? -7.080 3.938 11.579 1.00 85.19 195 TYR A O 1
ATOM 1641 N N . ALA A 1 196 ? -7.457 5.358 13.270 1.00 81.12 196 ALA A N 1
ATOM 1642 C CA . ALA A 1 196 ? -8.210 6.330 12.473 1.00 81.12 196 ALA A CA 1
ATOM 1643 C C . ALA A 1 196 ? -7.404 6.867 11.278 1.00 81.12 196 ALA A C 1
ATOM 1645 O O . ALA A 1 196 ? -7.945 7.052 10.185 1.00 81.12 196 ALA A O 1
ATOM 1646 N N . PHE A 1 197 ? -6.101 7.089 11.465 1.00 72.38 197 PHE A N 1
ATOM 1647 C CA . PHE A 1 197 ? -5.196 7.465 10.385 1.00 72.38 197 PHE A CA 1
ATOM 1648 C C . PHE A 1 197 ? -5.075 6.349 9.339 1.00 72.38 197 PHE A C 1
ATOM 1650 O O . PHE A 1 197 ? -5.223 6.613 8.146 1.00 72.38 197 PHE A O 1
ATOM 1657 N N . VAL A 1 198 ? -4.900 5.099 9.772 1.00 75.62 198 VAL A N 1
ATOM 1658 C CA . VAL A 1 198 ? -4.824 3.933 8.881 1.00 75.62 198 VAL A CA 1
ATOM 1659 C C . VAL A 1 198 ? -6.117 3.724 8.093 1.00 75.62 198 VAL A C 1
ATOM 1661 O O . VAL A 1 198 ? -6.037 3.487 6.891 1.00 75.62 198 VAL A O 1
ATOM 1664 N N . ILE A 1 199 ? -7.307 3.865 8.698 1.00 77.69 199 ILE A N 1
ATOM 1665 C CA . ILE A 1 199 ? -8.568 3.670 7.951 1.00 77.69 199 ILE A CA 1
ATOM 1666 C C . ILE A 1 199 ? -8.786 4.746 6.884 1.00 77.69 199 ILE A C 1
ATOM 1668 O O . ILE A 1 199 ? -9.480 4.516 5.898 1.00 77.69 199 ILE A O 1
ATOM 1672 N N . LYS A 1 200 ? -8.226 5.943 7.080 1.00 71.62 200 LYS A N 1
ATOM 1673 C CA . LYS A 1 200 ? -8.350 7.037 6.111 1.00 71.62 200 LYS A CA 1
ATOM 1674 C C . LYS A 1 200 ? -7.576 6.747 4.827 1.00 71.62 200 LYS A C 1
ATOM 1676 O O . LYS A 1 200 ? -7.997 7.161 3.751 1.00 71.62 200 LYS A O 1
ATOM 1681 N N . TYR A 1 201 ? -6.458 6.041 4.951 1.00 67.56 201 TYR A N 1
ATOM 1682 C CA . TYR A 1 201 ? -5.596 5.646 3.838 1.00 67.56 201 TYR A CA 1
ATOM 1683 C C . TYR A 1 201 ? -5.584 4.127 3.680 1.00 67.56 201 TYR A C 1
ATOM 1685 O O . TYR A 1 201 ? -4.573 3.540 3.296 1.00 67.56 201 TYR A O 1
ATOM 1693 N N . TYR A 1 202 ? -6.714 3.502 4.009 1.00 68.00 202 TYR A N 1
ATOM 1694 C CA . TYR A 1 202 ? -6.883 2.060 3.994 1.00 68.00 202 TYR A CA 1
ATOM 1695 C C . TYR A 1 202 ? -6.571 1.517 2.595 1.00 68.00 202 TYR A C 1
ATOM 1697 O O . TYR A 1 202 ? -6.973 2.143 1.607 1.00 68.00 202 TYR A O 1
ATOM 1705 N N . PRO A 1 203 ? -5.830 0.403 2.485 1.00 68.75 203 PRO A N 1
ATOM 1706 C CA . PRO A 1 203 ? -5.516 -0.168 1.185 1.00 68.75 203 PRO A CA 1
ATOM 1707 C C . PRO A 1 203 ? -6.806 -0.555 0.450 1.00 68.75 203 PRO A C 1
ATOM 1709 O O . PRO A 1 203 ? -7.836 -0.827 1.074 1.00 68.75 203 PRO A O 1
ATOM 1712 N N . SER A 1 204 ? -6.761 -0.565 -0.884 1.00 68.62 204 SER A N 1
ATOM 1713 C CA . SER A 1 204 ? -7.926 -0.950 -1.689 1.00 68.62 204 SER A CA 1
ATOM 1714 C C . SER A 1 204 ? -8.399 -2.372 -1.346 1.00 68.62 204 SER A C 1
ATOM 1716 O O . SER A 1 204 ? -7.603 -3.214 -0.928 1.00 68.62 204 SER A O 1
ATOM 1718 N N . GLU A 1 205 ? -9.689 -2.673 -1.546 1.00 68.25 205 GLU A N 1
ATOM 1719 C CA . GLU A 1 205 ? -10.237 -4.010 -1.248 1.00 68.25 205 GLU A CA 1
ATOM 1720 C C . GLU A 1 205 ? -9.471 -5.133 -1.963 1.00 68.25 205 GLU A C 1
ATOM 1722 O O . GLU A 1 205 ? -9.265 -6.203 -1.396 1.00 68.25 205 GLU A O 1
ATOM 1727 N N . LYS A 1 206 ? -8.945 -4.850 -3.160 1.00 68.31 206 LYS A N 1
ATOM 1728 C CA . LYS A 1 206 ? -8.082 -5.767 -3.914 1.00 68.31 206 LYS A CA 1
ATOM 1729 C C . LYS A 1 206 ? -6.842 -6.195 -3.140 1.00 68.31 206 LYS A C 1
ATOM 1731 O O . LYS A 1 206 ? -6.478 -7.364 -3.171 1.00 68.31 206 LYS A O 1
ATOM 1736 N N . VAL A 1 207 ? -6.196 -5.258 -2.447 1.00 70.62 207 VAL A N 1
ATOM 1737 C CA . VAL A 1 207 ? -5.010 -5.544 -1.629 1.00 70.62 207 VAL A CA 1
ATOM 1738 C C . VAL A 1 207 ? -5.391 -6.425 -0.441 1.00 70.62 207 VAL A C 1
ATOM 1740 O O . VAL A 1 207 ? -4.665 -7.358 -0.117 1.00 70.62 207 VAL A O 1
ATOM 1743 N N . LEU A 1 208 ? -6.557 -6.193 0.171 1.00 69.94 208 LEU A N 1
ATOM 1744 C CA . LEU A 1 208 ? -7.046 -6.976 1.316 1.00 69.94 208 LEU A CA 1
ATOM 1745 C C . LEU A 1 208 ? -7.413 -8.421 0.965 1.00 69.94 208 LEU A C 1
ATOM 1747 O O . LEU A 1 208 ? -7.438 -9.278 1.849 1.00 69.94 208 LEU A O 1
ATOM 1751 N N . ASP A 1 209 ? -7.713 -8.692 -0.303 1.00 71.56 209 ASP A N 1
ATOM 1752 C CA . ASP A 1 209 ? -7.964 -10.046 -0.795 1.00 71.56 209 ASP A CA 1
ATOM 1753 C C . ASP A 1 209 ? -6.676 -10.812 -1.143 1.00 71.56 209 ASP A C 1
ATOM 1755 O O . ASP A 1 209 ? -6.741 -12.009 -1.458 1.00 71.56 209 ASP A O 1
ATOM 1759 N N . GLY A 1 210 ? -5.526 -10.144 -1.019 1.00 73.31 210 GLY A N 1
ATOM 1760 C CA . GLY A 1 210 ? -4.186 -10.707 -1.082 1.00 73.31 210 GLY A CA 1
ATOM 1761 C C . GLY A 1 210 ? -3.946 -11.840 -0.085 1.00 73.31 210 GLY A C 1
ATOM 1762 O O . GLY A 1 210 ? -4.611 -11.932 0.949 1.00 73.31 210 GLY A O 1
ATOM 1763 N N . ILE A 1 211 ? -3.011 -12.738 -0.399 1.00 73.81 211 ILE A N 1
ATOM 1764 C CA . ILE A 1 211 ? -2.811 -13.984 0.359 1.00 73.81 211 ILE A CA 1
ATOM 1765 C C . ILE A 1 211 ? -2.435 -13.684 1.811 1.00 73.81 211 ILE A C 1
ATOM 1767 O O . ILE A 1 211 ? -3.011 -14.288 2.714 1.00 73.81 211 ILE A O 1
ATOM 1771 N N . GLN A 1 212 ? -1.517 -12.743 2.048 1.00 73.19 212 GLN A N 1
ATOM 1772 C CA . GLN A 1 212 ? -1.027 -12.471 3.404 1.00 73.19 212 GLN A CA 1
ATOM 1773 C C . GLN A 1 212 ? -2.115 -11.804 4.254 1.00 73.19 212 GLN A C 1
ATOM 1775 O O . GLN A 1 212 ? -2.412 -12.238 5.366 1.00 73.19 212 GLN A O 1
ATOM 1780 N N . LEU A 1 213 ? -2.794 -10.802 3.690 1.00 75.94 213 LEU A N 1
ATOM 1781 C CA . LEU A 1 213 ? -3.835 -10.054 4.396 1.00 75.94 213 LEU A CA 1
ATOM 1782 C C . LEU A 1 213 ? -5.115 -10.863 4.605 1.00 75.94 213 LEU A C 1
ATOM 1784 O O . LEU A 1 213 ? -5.796 -10.675 5.615 1.00 75.94 213 LEU A O 1
ATOM 1788 N N . ARG A 1 214 ? -5.419 -11.819 3.721 1.00 76.06 214 ARG A N 1
ATOM 1789 C CA . ARG A 1 214 ? -6.533 -12.755 3.910 1.00 76.06 214 ARG A CA 1
ATOM 1790 C C . ARG A 1 214 ? -6.396 -13.539 5.214 1.00 76.06 214 ARG A C 1
ATOM 1792 O O . ARG A 1 214 ? -7.405 -13.739 5.888 1.00 76.06 214 ARG A O 1
ATOM 1799 N N . MET A 1 215 ? -5.172 -13.906 5.601 1.00 71.50 215 MET A N 1
ATOM 1800 C CA . MET A 1 215 ? -4.912 -14.630 6.852 1.00 71.50 215 MET A CA 1
ATOM 1801 C C . MET A 1 215 ? -5.217 -13.790 8.098 1.00 71.50 215 MET A C 1
ATOM 1803 O O . MET A 1 215 ? -5.602 -14.336 9.131 1.00 71.50 215 MET A O 1
ATOM 1807 N N . ILE A 1 216 ? -5.114 -12.460 8.007 1.00 76.06 216 ILE A N 1
ATOM 1808 C CA . ILE A 1 216 ? -5.385 -11.542 9.125 1.00 76.06 216 ILE A CA 1
ATOM 1809 C C . ILE A 1 216 ? -6.676 -10.724 8.962 1.00 76.06 216 ILE A C 1
ATOM 1811 O O . ILE A 1 216 ? -6.988 -9.891 9.814 1.00 76.06 216 ILE A O 1
ATOM 1815 N N . LYS A 1 217 ? -7.478 -10.973 7.919 1.00 77.06 217 LYS A N 1
ATOM 1816 C CA . LYS A 1 217 ? -8.690 -10.199 7.585 1.00 77.06 217 LYS A CA 1
ATOM 1817 C C . LYS A 1 217 ? -9.660 -10.084 8.763 1.00 77.06 217 LYS A C 1
ATOM 1819 O O . LYS A 1 217 ? -10.196 -9.008 9.021 1.00 77.06 217 LYS A O 1
ATOM 1824 N N . THR A 1 218 ? -9.832 -11.157 9.536 1.00 75.62 218 THR A N 1
ATOM 1825 C CA . THR A 1 218 ? -10.668 -11.153 10.748 1.00 75.62 218 THR A CA 1
ATOM 1826 C C . THR A 1 218 ? -10.113 -10.243 11.845 1.00 75.62 218 THR A C 1
ATOM 1828 O O . THR A 1 218 ? -10.893 -9.535 12.478 1.00 75.62 218 THR A O 1
ATOM 1831 N N . LYS A 1 219 ? -8.785 -10.190 12.038 1.00 81.12 219 LYS A N 1
ATOM 1832 C CA . LYS A 1 219 ? -8.146 -9.254 12.981 1.00 81.12 219 LYS A CA 1
ATOM 1833 C C . LYS A 1 219 ? -8.436 -7.814 12.567 1.00 81.12 219 LYS A C 1
ATOM 1835 O O . LYS A 1 219 ? -8.808 -6.997 13.402 1.00 81.12 219 LYS A O 1
ATOM 1840 N N . ILE A 1 220 ? -8.349 -7.515 11.269 1.00 82.25 220 ILE A N 1
ATOM 1841 C CA . ILE A 1 220 ? -8.624 -6.171 10.748 1.00 82.25 220 ILE A CA 1
ATOM 1842 C C . ILE A 1 220 ? -10.090 -5.769 10.962 1.00 82.25 220 ILE A C 1
ATOM 1844 O O . ILE A 1 220 ? -10.363 -4.678 11.464 1.00 82.25 220 ILE A O 1
ATOM 1848 N N . GLN A 1 221 ? -11.035 -6.662 10.655 1.00 78.94 221 GLN A N 1
ATOM 1849 C CA . GLN A 1 221 ? -12.459 -6.433 10.928 1.00 78.94 221 GLN A CA 1
ATOM 1850 C C . GLN A 1 221 ? -12.723 -6.196 12.424 1.00 78.94 221 GLN A C 1
ATOM 1852 O O . GLN A 1 221 ? -13.489 -5.302 12.787 1.00 78.94 221 GLN A O 1
ATOM 1857 N N . PHE A 1 222 ? -12.055 -6.953 13.296 1.00 84.75 222 PHE A N 1
ATOM 1858 C CA . PHE A 1 222 ? -12.199 -6.799 14.739 1.00 84.75 222 PHE A CA 1
ATOM 1859 C C . PHE A 1 222 ? -11.586 -5.489 15.251 1.00 84.75 222 PHE A C 1
ATOM 1861 O O . PHE A 1 222 ? -12.163 -4.850 16.129 1.00 84.75 222 PHE A O 1
ATOM 1868 N N . MET A 1 223 ? -10.460 -5.034 14.691 1.00 86.94 223 MET A N 1
ATOM 1869 C CA . MET A 1 223 ? -9.904 -3.714 15.012 1.00 86.94 223 MET A CA 1
ATOM 1870 C C . MET A 1 223 ? -10.878 -2.593 14.639 1.00 86.94 223 MET A C 1
ATOM 1872 O O . MET A 1 223 ? -11.066 -1.665 15.424 1.00 86.94 223 MET A O 1
ATOM 1876 N N . HIS A 1 224 ? -11.566 -2.703 13.499 1.00 85.81 224 HIS A N 1
ATOM 1877 C CA . HIS A 1 224 ? -12.606 -1.740 13.128 1.00 85.81 224 HIS A CA 1
ATOM 1878 C C . HIS A 1 224 ? -13.745 -1.712 14.141 1.00 85.81 224 HIS A C 1
ATOM 1880 O O . HIS A 1 224 ? -14.140 -0.646 14.606 1.00 85.81 224 HIS A O 1
ATOM 1886 N N . LEU A 1 225 ? -14.230 -2.888 14.529 1.00 85.50 225 LEU A N 1
ATOM 1887 C CA . LEU A 1 225 ? -15.261 -3.009 15.547 1.00 85.50 225 LEU A CA 1
ATOM 1888 C C . LEU A 1 225 ? -14.818 -2.425 16.897 1.00 85.50 225 LEU A C 1
ATOM 1890 O O . LEU A 1 225 ? -15.564 -1.677 17.523 1.00 85.50 225 LEU A O 1
ATOM 1894 N N . SER A 1 226 ? -13.591 -2.722 17.319 1.00 87.50 226 SER A N 1
ATOM 1895 C CA . SER A 1 226 ? -13.005 -2.206 18.559 1.00 87.50 226 SER A CA 1
ATOM 1896 C C . SER A 1 226 ? -12.932 -0.682 18.541 1.00 87.50 226 SER A C 1
ATOM 1898 O O . SER A 1 226 ? -13.301 -0.035 19.516 1.00 87.50 226 SER A O 1
ATOM 1900 N N . TYR A 1 227 ? -12.541 -0.090 17.411 1.00 89.06 227 TYR A N 1
ATOM 1901 C CA . TYR A 1 227 ? -12.555 1.359 17.234 1.00 89.06 227 TYR A CA 1
ATOM 1902 C C . TYR A 1 227 ? -13.961 1.956 17.397 1.00 89.06 227 TYR A C 1
ATOM 1904 O O . TYR A 1 227 ? -14.117 2.959 18.088 1.00 89.06 227 TYR A O 1
ATOM 1912 N N . LEU A 1 228 ? -14.995 1.320 16.834 1.00 86.62 228 LEU A N 1
ATOM 1913 C CA . LEU A 1 228 ? -16.385 1.765 17.002 1.00 86.62 228 LEU A CA 1
ATOM 1914 C C . LEU A 1 228 ? -16.869 1.649 18.455 1.00 86.62 228 LEU A C 1
ATOM 1916 O O . LEU A 1 228 ? -17.551 2.552 18.935 1.00 86.62 228 LEU A O 1
ATOM 1920 N N . ILE A 1 229 ? -16.499 0.575 19.161 1.00 86.56 229 ILE A N 1
ATOM 1921 C CA . ILE A 1 229 ? -16.800 0.397 20.590 1.00 86.56 229 ILE A CA 1
ATOM 1922 C C . ILE A 1 229 ? -16.165 1.521 21.416 1.00 86.56 229 ILE A C 1
ATOM 1924 O O . ILE A 1 229 ? -16.839 2.124 22.245 1.00 86.56 229 ILE A O 1
ATOM 1928 N N . LEU A 1 230 ? -14.892 1.837 21.164 1.00 87.12 230 LEU A N 1
ATOM 1929 C CA . LEU A 1 230 ? -14.160 2.885 21.884 1.00 87.12 230 LEU A CA 1
ATOM 1930 C C . LEU A 1 230 ? -14.710 4.295 21.624 1.00 87.12 230 LEU A C 1
ATOM 1932 O O . LEU A 1 230 ? -14.599 5.160 22.487 1.00 87.12 230 LEU A O 1
ATOM 1936 N N . LEU A 1 231 ? -15.303 4.537 20.453 1.00 85.69 231 LEU A N 1
ATOM 1937 C CA . LEU A 1 231 ? -15.967 5.805 20.137 1.00 85.69 231 LEU A CA 1
ATOM 1938 C C . LEU A 1 231 ? -17.366 5.937 20.752 1.00 85.69 231 LEU A C 1
ATOM 1940 O O . LEU A 1 231 ? -17.910 7.041 20.787 1.00 85.69 231 LEU A O 1
ATOM 1944 N N . ASN A 1 232 ? -17.984 4.838 21.187 1.00 84.06 232 ASN A N 1
ATOM 1945 C CA . ASN A 1 232 ? -19.355 4.864 21.674 1.00 84.06 232 ASN A CA 1
ATOM 1946 C C . ASN A 1 232 ? -19.416 5.256 23.157 1.00 84.06 232 ASN A C 1
ATOM 1948 O O . ASN A 1 232 ? -19.212 4.432 24.046 1.00 84.06 232 ASN A O 1
ATOM 1952 N N . GLU A 1 233 ? -19.803 6.505 23.418 1.00 80.62 233 GLU A N 1
ATOM 1953 C CA . GLU A 1 233 ? -19.952 7.067 24.769 1.00 80.62 233 GLU A CA 1
ATOM 1954 C C . GLU A 1 233 ? -21.002 6.351 25.643 1.00 80.62 233 GLU A C 1
ATOM 1956 O O . GLU A 1 233 ? -21.018 6.527 26.861 1.00 80.62 233 GLU A O 1
ATOM 1961 N N . GLN A 1 234 ? -21.895 5.546 25.054 1.00 83.88 234 GLN A N 1
ATOM 1962 C CA . GLN A 1 234 ? -22.910 4.794 25.801 1.00 83.88 234 GLN A CA 1
ATOM 1963 C C . GLN A 1 234 ? -22.330 3.549 26.487 1.00 83.88 234 GLN A C 1
ATOM 1965 O O . GLN A 1 234 ? -22.899 3.056 27.467 1.00 83.88 234 GLN A O 1
ATOM 1970 N N . ILE A 1 235 ? -21.184 3.050 26.014 1.00 82.81 235 ILE A N 1
ATOM 1971 C CA . ILE A 1 235 ? -20.536 1.858 26.557 1.00 82.81 235 ILE A CA 1
ATOM 1972 C C . ILE A 1 235 ? -19.706 2.263 27.776 1.00 82.81 235 ILE A C 1
ATOM 1974 O O . ILE A 1 235 ? -18.676 2.920 27.665 1.00 82.81 235 ILE A O 1
ATOM 1978 N N . LYS A 1 236 ? -20.147 1.848 28.969 1.00 79.44 236 LYS A N 1
ATOM 1979 C CA . LYS A 1 236 ? -19.517 2.250 30.241 1.00 79.44 236 LYS A CA 1
ATOM 1980 C C . LYS A 1 236 ? -18.111 1.688 30.444 1.00 79.44 236 LYS A C 1
ATOM 1982 O O . LYS A 1 236 ? -17.308 2.327 31.116 1.00 79.44 236 LYS A O 1
ATOM 1987 N N . ILE A 1 237 ? -17.838 0.485 29.930 1.00 83.44 237 ILE A N 1
ATOM 1988 C CA . ILE A 1 237 ? -16.554 -0.209 30.110 1.00 83.44 237 ILE A CA 1
ATOM 1989 C C . ILE A 1 237 ? -16.127 -0.862 28.782 1.00 83.44 237 ILE A C 1
ATOM 1991 O O . ILE A 1 237 ? -16.205 -2.082 28.622 1.00 83.44 237 ILE A O 1
ATOM 1995 N N . PRO A 1 238 ? -15.709 -0.060 27.786 1.00 83.56 238 PRO A N 1
ATOM 1996 C CA . PRO A 1 238 ? -15.459 -0.554 26.432 1.00 83.56 238 PRO A CA 1
ATOM 1997 C C . PRO A 1 238 ? -14.295 -1.554 26.360 1.00 83.56 238 PRO A C 1
ATOM 1999 O O . PRO A 1 238 ? -14.314 -2.454 25.528 1.00 83.56 238 PRO A O 1
ATOM 2002 N N . PHE A 1 239 ? -13.312 -1.455 27.258 1.00 82.25 239 PHE A N 1
ATOM 2003 C CA . PHE A 1 239 ? -12.168 -2.371 27.298 1.00 82.25 239 PHE A CA 1
ATOM 2004 C C . PHE A 1 239 ? -12.519 -3.773 27.782 1.00 82.25 239 PHE A C 1
ATOM 2006 O O . PHE A 1 239 ? -12.057 -4.742 27.188 1.00 82.25 239 PHE A O 1
ATOM 2013 N N . GLU A 1 240 ? -13.333 -3.887 28.837 1.00 81.75 240 GLU A N 1
ATOM 2014 C CA . GLU A 1 240 ? -13.816 -5.190 29.306 1.00 81.75 240 GLU A CA 1
ATOM 2015 C C . GLU A 1 240 ? -14.644 -5.855 28.210 1.00 81.75 240 GLU A C 1
ATOM 2017 O O . GLU A 1 240 ? -14.408 -7.015 27.895 1.00 81.75 240 GLU A O 1
ATOM 2022 N N . LEU A 1 241 ? -15.496 -5.084 27.524 1.00 84.75 241 LEU A N 1
ATOM 2023 C CA . LEU A 1 241 ? -16.241 -5.577 26.371 1.00 84.75 241 LEU A CA 1
ATOM 2024 C C . LEU A 1 241 ? -15.318 -6.090 25.255 1.00 84.75 241 LEU A C 1
ATOM 2026 O O . LEU A 1 241 ? -15.507 -7.199 24.764 1.00 84.75 241 LEU A O 1
ATOM 2030 N N . ILE A 1 242 ? -14.304 -5.318 24.855 1.00 86.19 242 ILE A N 1
ATOM 2031 C CA . ILE A 1 242 ? -13.340 -5.750 23.829 1.00 86.19 242 ILE A CA 1
ATOM 2032 C C . ILE A 1 242 ? -12.605 -7.018 24.277 1.00 86.19 242 ILE A C 1
ATOM 2034 O O . ILE A 1 242 ? -12.472 -7.957 23.493 1.00 86.19 242 ILE A O 1
ATOM 2038 N N . LYS A 1 243 ? -12.162 -7.077 25.535 1.00 83.19 243 LYS A N 1
ATOM 2039 C CA . LYS A 1 243 ? -11.458 -8.228 26.111 1.00 83.19 243 LYS A CA 1
ATOM 2040 C C . LYS A 1 243 ? -12.328 -9.485 26.131 1.00 83.19 243 LYS A C 1
ATOM 2042 O O . LYS A 1 243 ? -11.858 -10.563 25.765 1.00 83.19 243 LYS A O 1
ATOM 2047 N N . ASP A 1 244 ? -13.584 -9.348 26.531 1.00 83.00 244 ASP A N 1
ATOM 2048 C CA . ASP A 1 244 ? -14.544 -10.445 26.569 1.00 83.00 244 ASP A CA 1
ATOM 2049 C C . ASP A 1 244 ? -14.850 -10.933 25.153 1.00 83.00 244 ASP A C 1
ATOM 2051 O O . ASP A 1 244 ? -14.800 -12.133 24.894 1.00 83.00 244 ASP A O 1
ATOM 2055 N N . LEU A 1 245 ? -15.033 -10.020 24.193 1.00 82.12 245 LEU A N 1
ATOM 2056 C CA . LEU A 1 245 ? -15.192 -10.370 22.780 1.00 82.12 245 LEU A CA 1
ATOM 2057 C C . LEU A 1 245 ? -13.946 -11.071 22.211 1.00 82.12 245 LEU A C 1
ATOM 2059 O O . LEU A 1 245 ? -14.088 -12.015 21.433 1.00 82.12 245 LEU A O 1
ATOM 2063 N N . LEU A 1 246 ? -12.732 -10.669 22.599 1.00 80.75 246 LEU A N 1
ATOM 2064 C CA . LEU A 1 246 ? -11.495 -11.350 22.197 1.00 80.75 246 LEU A CA 1
ATOM 2065 C C . LEU A 1 246 ? -11.436 -12.789 22.733 1.00 80.75 246 LEU A C 1
ATOM 2067 O O . LEU A 1 246 ? -11.082 -13.708 21.986 1.00 80.75 246 LEU A O 1
ATOM 2071 N N . ARG A 1 247 ? -11.807 -12.991 24.004 1.00 78.69 247 ARG A N 1
ATOM 2072 C CA . ARG A 1 247 ? -11.835 -14.306 24.667 1.00 78.69 247 ARG A CA 1
ATOM 2073 C C . ARG A 1 247 ? -12.905 -15.222 24.091 1.00 78.69 247 ARG A C 1
ATOM 2075 O O . ARG A 1 247 ? -12.592 -16.340 23.697 1.00 78.69 247 ARG A O 1
ATOM 2082 N N . ASP A 1 248 ? -14.136 -14.735 23.982 1.00 74.00 248 ASP A N 1
ATOM 2083 C CA . ASP A 1 248 ? -15.299 -15.490 23.497 1.00 74.00 248 ASP A CA 1
ATOM 2084 C C . ASP A 1 248 ? -15.120 -16.047 22.080 1.00 74.00 248 ASP A C 1
ATOM 2086 O O . ASP A 1 248 ? -15.801 -16.997 21.692 1.00 74.00 248 ASP A O 1
ATOM 2090 N N . ASN A 1 249 ? -14.230 -15.440 21.292 1.00 71.31 249 ASN A N 1
ATOM 2091 C CA . ASN A 1 249 ? -14.001 -15.785 19.891 1.00 71.31 249 ASN A CA 1
ATOM 2092 C C . ASN A 1 249 ? -12.629 -16.414 19.640 1.00 71.31 249 ASN A C 1
ATOM 2094 O O . ASN A 1 249 ? -12.252 -16.585 18.481 1.00 71.31 249 ASN A O 1
ATOM 2098 N N . ASN A 1 250 ? -11.886 -16.765 20.699 1.00 70.25 250 ASN A N 1
ATOM 2099 C CA . ASN A 1 250 ? -10.544 -17.349 20.613 1.00 70.25 250 ASN A CA 1
ATOM 2100 C C . ASN A 1 250 ? -9.592 -16.538 19.712 1.00 70.25 250 ASN A C 1
ATOM 2102 O O . ASN A 1 250 ? -8.778 -17.099 18.982 1.00 70.25 250 ASN A O 1
ATOM 2106 N N . LEU A 1 251 ? -9.698 -15.206 19.740 1.00 72.56 251 LEU A N 1
ATOM 2107 C CA . LEU A 1 251 ? -8.863 -14.324 18.916 1.00 72.56 251 LEU A CA 1
ATOM 2108 C C . LEU A 1 251 ? -7.505 -14.013 19.568 1.00 72.56 251 LEU A C 1
ATOM 2110 O O . LEU A 1 251 ? -6.645 -13.422 18.920 1.00 72.56 251 LEU A O 1
ATOM 2114 N N . LEU A 1 252 ? -7.304 -14.429 20.823 1.00 64.75 252 LEU A N 1
ATOM 2115 C CA . LEU A 1 252 ? -6.067 -14.215 21.582 1.00 64.75 252 LEU A CA 1
ATOM 2116 C C . LEU A 1 252 ? -4.906 -15.119 21.126 1.00 64.75 252 LEU A C 1
ATOM 2118 O O . LEU A 1 252 ? -3.768 -14.664 21.143 1.00 64.75 252 LEU A O 1
ATOM 2122 N N . ASP A 1 253 ? -5.189 -16.347 20.669 1.00 55.12 253 ASP A N 1
ATOM 2123 C CA . ASP A 1 253 ? -4.164 -17.380 20.421 1.00 55.12 253 ASP A CA 1
ATOM 2124 C C . ASP A 1 253 ? -3.862 -17.642 18.927 1.00 55.12 253 ASP A C 1
ATOM 2126 O O . ASP A 1 253 ? -2.974 -18.425 18.591 1.00 55.12 253 ASP A O 1
ATOM 2130 N N . ASN A 1 254 ? -4.561 -16.988 17.992 1.00 48.50 254 ASN A N 1
ATOM 2131 C CA . ASN A 1 254 ? -4.453 -17.312 16.563 1.00 48.50 254 ASN A CA 1
ATOM 2132 C C . ASN A 1 254 ? -3.304 -16.565 15.866 1.00 48.50 254 ASN A C 1
ATOM 2134 O O . ASN A 1 254 ? -3.498 -15.549 15.182 1.00 48.50 254 ASN A O 1
ATOM 2138 N N . CYS A 1 255 ? -2.099 -17.111 16.025 1.00 41.94 255 CYS A N 1
ATOM 2139 C CA . CYS A 1 255 ? -0.951 -16.828 15.163 1.00 41.94 255 CYS A CA 1
ATOM 2140 C C . CYS A 1 255 ? -0.830 -17.792 13.969 1.00 41.94 255 CYS A C 1
ATOM 2142 O O . CYS A 1 255 ? -0.237 -17.392 12.980 1.00 41.94 255 CYS A O 1
ATOM 2144 N N . ASP A 1 256 ? -1.463 -18.972 13.986 1.00 38.75 256 ASP A N 1
ATOM 2145 C CA . ASP A 1 256 ? -1.276 -19.993 12.939 1.00 38.75 256 ASP A CA 1
ATOM 2146 C C . ASP A 1 256 ? -2.593 -20.722 12.596 1.00 38.75 256 ASP A C 1
ATOM 2148 O O . ASP A 1 256 ? -2.787 -21.881 12.959 1.00 38.75 256 ASP A O 1
ATOM 2152 N N . TYR A 1 257 ? -3.544 -20.060 11.923 1.00 40.66 257 TYR A N 1
ATOM 2153 C CA . TYR A 1 257 ? -4.685 -20.783 11.342 1.00 40.66 257 TYR A CA 1
ATOM 2154 C C . TYR A 1 257 ? -4.353 -21.204 9.912 1.00 40.66 257 TYR A C 1
ATOM 2156 O O . TYR A 1 257 ? -4.300 -20.379 9.001 1.00 40.66 257 TYR A O 1
ATOM 2164 N N . GLU A 1 258 ? -4.123 -22.506 9.746 1.00 40.81 258 GLU A N 1
ATOM 2165 C CA . GLU A 1 258 ? -4.012 -23.182 8.457 1.00 40.81 258 GLU A CA 1
ATOM 2166 C C . GLU A 1 258 ? -5.187 -22.817 7.530 1.00 40.81 258 GLU A C 1
ATOM 2168 O O . GLU A 1 258 ? -6.329 -22.661 7.969 1.00 40.81 258 GLU A O 1
ATOM 2173 N N . GLU A 1 259 ? -4.873 -22.724 6.234 1.00 41.12 259 GLU A N 1
ATOM 2174 C CA . GLU A 1 259 ? -5.625 -22.214 5.070 1.00 41.12 259 GLU A CA 1
ATOM 2175 C C . GLU A 1 259 ? -7.113 -22.590 4.904 1.00 41.12 259 GLU A C 1
ATOM 2177 O O . GLU A 1 259 ? -7.765 -22.110 3.979 1.00 41.12 259 GLU A O 1
ATOM 2182 N N . ASN A 1 260 ? -7.707 -23.414 5.760 1.00 34.31 260 ASN A N 1
ATOM 2183 C CA . ASN A 1 260 ? -8.988 -24.053 5.485 1.00 34.31 260 ASN A CA 1
ATOM 2184 C C . ASN A 1 260 ? -10.020 -23.778 6.584 1.00 34.31 260 ASN A C 1
ATOM 2186 O O . ASN A 1 260 ? -10.244 -24.641 7.429 1.00 34.31 260 ASN A O 1
ATOM 2190 N N . ASN A 1 261 ? -10.672 -22.603 6.521 1.00 37.56 261 ASN A N 1
ATOM 2191 C CA . ASN A 1 261 ? -12.035 -22.2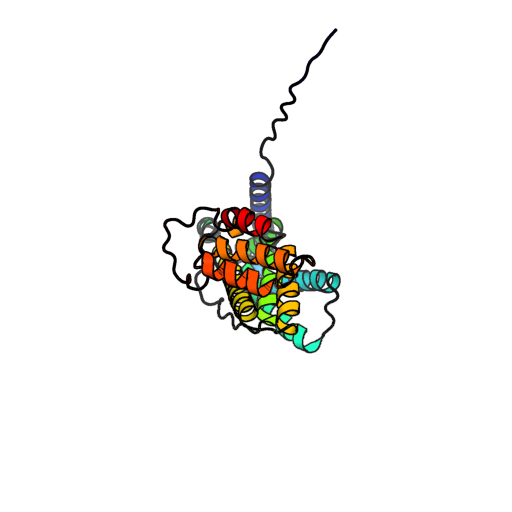88 7.024 1.00 37.56 261 ASN A CA 1
ATOM 2192 C C . ASN A 1 261 ? -12.196 -20.961 7.793 1.00 37.56 261 ASN A C 1
ATOM 2194 O O . ASN A 1 261 ? -13.127 -20.823 8.588 1.00 37.56 261 ASN A O 1
ATOM 2198 N N . VAL A 1 262 ? -11.401 -19.924 7.518 1.00 42.47 262 VAL A N 1
ATOM 2199 C CA . VAL A 1 262 ? -11.806 -18.561 7.911 1.00 42.47 262 VAL A CA 1
ATOM 2200 C C . VAL A 1 262 ? -12.780 -18.022 6.861 1.00 42.47 262 VAL A C 1
ATOM 2202 O O . VAL A 1 262 ? -12.441 -17.218 5.997 1.00 42.47 262 VAL A O 1
ATOM 2205 N N . THR A 1 263 ? -14.017 -18.527 6.8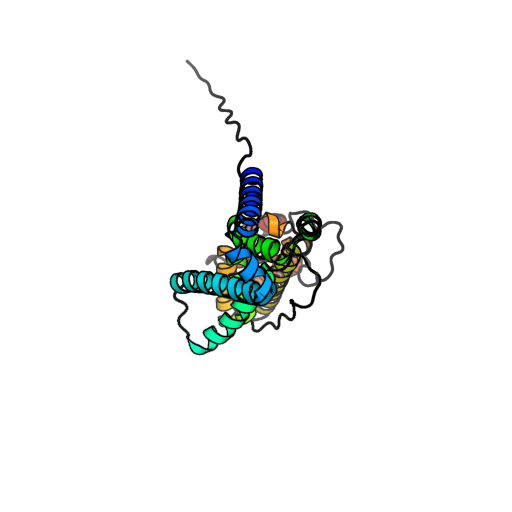87 1.00 41.47 263 THR A N 1
ATOM 2206 C CA . THR A 1 263 ? -15.120 -17.925 6.128 1.00 41.47 263 THR A CA 1
ATOM 2207 C C . THR A 1 263 ? -15.359 -16.510 6.638 1.00 41.47 263 THR A C 1
ATOM 2209 O O . THR A 1 263 ? -15.334 -16.281 7.846 1.00 41.47 263 THR A O 1
ATOM 2212 N N . THR A 1 264 ? -15.617 -15.614 5.696 1.00 41.72 264 THR A N 1
ATOM 2213 C CA . THR A 1 264 ? -15.660 -14.143 5.675 1.00 41.72 264 THR A CA 1
ATOM 2214 C C . THR A 1 264 ? -16.492 -13.414 6.746 1.00 41.72 264 THR A C 1
ATOM 2216 O O . THR A 1 264 ? -16.845 -12.261 6.534 1.00 41.72 264 THR A O 1
ATOM 2219 N N . ASP A 1 265 ? -16.809 -14.024 7.891 1.00 51.75 265 ASP A N 1
ATOM 2220 C CA . ASP A 1 265 ? -17.888 -13.533 8.748 1.00 51.75 265 ASP A CA 1
ATOM 2221 C C . ASP A 1 265 ? -17.701 -13.705 10.261 1.00 51.75 265 ASP A C 1
ATOM 2223 O O . ASP A 1 265 ? -18.666 -13.821 11.017 1.00 51.75 265 ASP A O 1
ATOM 2227 N N . GLY A 1 266 ? -16.454 -13.725 10.739 1.00 53.41 266 GLY A N 1
ATOM 2228 C CA . GLY A 1 266 ? -16.173 -13.785 12.180 1.00 53.41 266 GLY A CA 1
ATOM 2229 C C . GLY A 1 266 ? -16.761 -12.593 12.950 1.00 53.41 266 GLY A C 1
ATOM 2230 O O . GLY A 1 266 ? -17.331 -12.774 14.021 1.00 53.41 266 GLY A O 1
ATOM 2231 N N . CYS A 1 267 ? -16.698 -11.385 12.376 1.00 52.66 267 CYS A N 1
ATOM 2232 C CA . CYS A 1 267 ? -17.168 -10.165 13.039 1.00 52.66 267 CYS A CA 1
ATOM 2233 C C . CYS A 1 267 ? -18.656 -9.837 12.812 1.00 52.66 267 CYS A C 1
ATOM 2235 O O . CYS A 1 267 ? -19.263 -9.265 13.716 1.00 52.66 267 CYS A O 1
ATOM 2237 N N . LEU A 1 268 ? -19.303 -10.227 11.697 1.00 54.91 268 LEU A N 1
ATOM 2238 C CA . LEU A 1 268 ? -20.768 -10.052 11.599 1.00 54.91 268 LEU A CA 1
ATOM 2239 C C . LEU A 1 268 ? -21.514 -10.980 12.563 1.00 54.91 268 LEU A C 1
ATOM 2241 O O . LEU A 1 268 ? -22.586 -10.623 13.042 1.00 54.91 268 LEU A O 1
ATOM 2245 N N . LYS A 1 269 ? -20.925 -12.122 12.939 1.00 58.66 269 LYS A N 1
ATOM 2246 C CA . LYS A 1 269 ? -21.441 -12.962 14.032 1.00 58.66 269 LYS A CA 1
ATOM 2247 C C . LYS A 1 269 ? -21.341 -12.292 15.408 1.00 58.66 269 LYS A C 1
ATOM 2249 O O . LYS A 1 269 ? -22.051 -12.702 16.324 1.00 58.66 269 LYS A O 1
ATOM 2254 N N . LEU A 1 270 ? -20.498 -11.267 15.556 1.00 59.25 270 LEU A N 1
ATOM 2255 C CA . LEU A 1 270 ? -20.325 -10.510 16.799 1.00 59.25 270 LEU A CA 1
ATOM 2256 C C . LEU A 1 270 ? -21.268 -9.315 16.921 1.00 59.25 270 LEU A C 1
ATOM 2258 O O . LEU A 1 270 ? -21.618 -8.934 18.034 1.00 59.25 270 LEU A O 1
ATOM 2262 N N . LEU A 1 271 ? -21.724 -8.765 15.795 1.00 58.09 271 LEU A N 1
ATOM 2263 C CA . LEU A 1 271 ? -22.660 -7.639 15.756 1.00 58.09 271 LEU A CA 1
ATOM 2264 C C . LEU A 1 271 ? -23.931 -7.863 16.599 1.00 58.09 271 LEU A C 1
ATOM 2266 O O . LEU A 1 271 ? -24.262 -6.969 17.373 1.00 58.09 271 LEU A O 1
ATOM 2270 N N . PRO A 1 272 ? -24.613 -9.027 16.544 1.00 59.91 272 PRO A N 1
ATOM 2271 C CA . PRO A 1 272 ? -25.771 -9.296 17.397 1.00 59.91 272 PRO A CA 1
ATOM 2272 C C . PRO A 1 272 ? -25.447 -9.246 18.894 1.00 59.91 272 PRO A C 1
ATOM 2274 O O . PRO A 1 272 ? -26.164 -8.591 19.640 1.00 59.91 272 PRO A O 1
ATOM 2277 N N . LYS A 1 273 ? -24.331 -9.857 19.324 1.00 61.56 273 LYS A N 1
ATOM 2278 C CA . LYS A 1 273 ? -23.879 -9.800 20.726 1.00 61.56 273 LYS A CA 1
ATOM 2279 C C . LYS A 1 273 ? -23.611 -8.361 21.169 1.00 61.56 273 LYS A C 1
ATOM 2281 O O . LYS A 1 273 ? -23.884 -8.004 22.302 1.00 61.56 273 LYS A O 1
ATOM 2286 N N . ILE A 1 274 ? -23.085 -7.531 20.276 1.00 60.31 274 ILE A N 1
ATOM 2287 C CA . ILE A 1 274 ? -22.755 -6.132 20.568 1.00 60.31 274 ILE A CA 1
ATOM 2288 C C . ILE A 1 274 ? -24.017 -5.274 20.644 1.00 60.31 274 ILE A C 1
ATOM 2290 O O . ILE A 1 274 ? -24.115 -4.441 21.535 1.00 60.31 274 ILE A O 1
ATOM 2294 N N . ILE A 1 275 ? -25.004 -5.517 19.777 1.00 62.84 275 ILE A N 1
ATOM 2295 C CA . ILE A 1 275 ? -26.325 -4.872 19.846 1.00 62.84 275 ILE A CA 1
ATOM 2296 C C . ILE A 1 275 ? -27.067 -5.248 21.137 1.00 62.84 275 ILE A C 1
ATOM 2298 O O . ILE A 1 275 ? -27.810 -4.430 21.653 1.00 62.84 275 ILE A O 1
ATOM 2302 N N . GLU A 1 276 ? -26.884 -6.460 21.665 1.00 61.12 276 GLU A N 1
ATOM 2303 C CA . GLU A 1 276 ? -27.477 -6.860 22.952 1.00 61.12 276 GLU A CA 1
ATOM 2304 C C . GLU A 1 276 ? -26.799 -6.205 24.168 1.00 61.12 276 GLU A C 1
ATOM 2306 O O . GLU A 1 276 ? -27.405 -6.128 25.238 1.00 61.12 276 GLU A O 1
ATOM 2311 N N . ILE A 1 277 ? -25.546 -5.764 24.019 1.00 60.62 277 ILE A N 1
ATOM 2312 C CA . ILE A 1 277 ? -24.742 -5.151 25.088 1.00 60.62 277 ILE A CA 1
ATOM 2313 C C . ILE A 1 277 ? -24.880 -3.615 25.109 1.00 60.62 277 ILE A C 1
ATOM 2315 O O . ILE A 1 277 ? -24.732 -3.018 26.179 1.00 60.62 277 ILE A O 1
ATOM 2319 N N . ILE A 1 278 ? -25.144 -2.988 23.954 1.00 54.06 278 ILE A N 1
ATOM 2320 C CA . ILE A 1 278 ? -25.423 -1.544 23.785 1.00 54.06 278 ILE A CA 1
ATOM 2321 C C . ILE A 1 278 ? -26.880 -1.241 24.151 1.00 54.06 278 ILE A C 1
ATOM 2323 O O . ILE A 1 278 ? -27.095 -0.277 24.921 1.00 54.06 278 ILE A O 1
#

Sequence (278 aa):
RENEEACNNRQMTTTDENTTEYVTEKLRKSLCVQIYNDKILREIVNELGEELIETYSQDLIRTFCTITERSSNIDNELENNNKREKTIEFLAKWLQIIDNDYMVEYDKCLNKNIWLLSYVYTSFEYEKNDLMSLYTACRTLDNLNINNNILSQDFGRVQFREHIFDSMFNCLWSKLIELSDSSNDELLILWMQTYAFVIKYYPSEKVLDGIQLRMIKTKIQFMHLSYLILLNEQIKIPFELIKDLLRDNNLLDNCDYEENNVTTDGCLKLLPKIIEII

Foldseek 3Di:
DYDDDDDDDPPPDDDDQVVLVVVLVVQLVVQLVVCVPPPVSVVVCVVCQPVCLLVVLLVVLVVVVVVVVVVVPPPDPDVVVVLVSVLSNVRSLLLQFAAPVCVVVCVPDPDNSSSSSSSSVSVCSNAVLLSVLQSLLSVLCVVVVHPCPLSPDNDGSLVSSLVSVLVSLVVLLVLLVVLLVDPDPVSVVVSLVSLVSNVVSPGDVVSCVDPSNVLCVVSNLLSVVLSVLVPDPVQPCSSPVSNVLCVVLVVPPPPDDPPPDPPPPSVVVCVVVVVVRD

Organism: NCBI:txid1234261

pLDDT: mean 73.43, std 16.23, range [26.45, 93.75]

Secondary structure (DSSP, 8-state):
---------------SHHHHHHHHHHHHHHHHHHHHH-HHHHHHHHHHHHHHHHHHHHHHHHHHHHHHHHHHT---HHHHHHHHHHHHHHHHHHHHPPPHHHHHHHHH-S-HHHHHHHHHHHHHHH-HHHHHHHHHHHHHHHHTT-----TTS---HHHHHHHHHHHHHHHHHHHHHHHHH---HHHHHHHHHHHHHHHHTPPPHHHHTSHHHHHHHHHHHHHHHHHHHHH-TT-S-HHHHHHHHHHHTT-SS-S---SS---S-TTTTTHHHHHHH-